Protein AF-A0A9W9DS06-F1 (afdb_monomer_lite)

Radius of gyration: 34.29 Å; chains: 1; bounding box: 92×105×78 Å

Secondary structure (DSSP, 8-state):
-----PPPP--BPPP-SS-HHHHHHHHHHHHHHHHHT-SSTTHHHHHHHHHHHTTSHHHHHHHHHHHHHHHHHHTTPBP-BSS----B--HHHHHHHTT---S-TTSTTS-HHHHHHHHHHHHHHHHHHSTT-SS---HHHHHHTT--PPPPTT--HHHHHHHHHHHHHHHHHHHHHHHHHHHHHHHHHHHHHHHHTTS--------------------

Sequence (219 aa):
MTESGGEWPFDCESPTSGDEDDLDARIVARIDPALQMHPIKGLWESISEVKARLPCVPAYIELYRILQAMFERYEGRRVPFKRNRNFRIQKSHILKALQLLDDDEHSDLSDPDKIYANCVETLRLISLYGPEGTRFQHAGVLEMMKDESLPEKYSKPQKRFLRFLREIDEKWQAEHVEQMELDEQTKLAEVEASLEVSSVDSTGSVVADRGNSVTLNSN

pLDDT: mean 79.19, std 17.01, range [33.69, 98.25]

Organism: NCBI:txid153920

Foldseek 3Di:
DDDDPPDDALPAADDPDDDPVVVLVVLLVQCLVVLVVPVPPCLLVVLVVLVVLPPAPLSLLSVLVSLVVCCVPAFQAFRSHDPDRPDGDHQVSVCVSSVQADPPPPDCRPDSVSSNVLSVLLVVLCCQANPPHPPYHDPVLPVSNPDSDDDDVPDRSSVVSSVVSVVVVVVVCVVVVVVVVVVVVVVVVVVVVVVVVPPPDDPDDDDDDDDDDDDDDDD

Structure (mmCIF, N/CA/C/O backbone):
data_AF-A0A9W9DS06-F1
#
_entry.id   AF-A0A9W9DS06-F1
#
loop_
_atom_site.group_PDB
_atom_site.id
_atom_site.type_symbol
_atom_site.label_atom_id
_atom_site.label_alt_id
_atom_site.label_comp_id
_atom_site.label_asym_id
_atom_site.label_entity_id
_atom_site.label_seq_id
_atom_site.pdbx_PDB_ins_code
_atom_site.Cartn_x
_atom_site.Cartn_y
_atom_site.Cartn_z
_atom_site.occupancy
_atom_site.B_iso_or_equiv
_atom_site.auth_seq_id
_atom_site.auth_comp_id
_atom_site.auth_asym_id
_atom_site.auth_atom_id
_atom_site.pdbx_PDB_model_num
ATOM 1 N N . MET A 1 1 ? -14.613 -18.625 -17.321 1.00 33.69 1 MET A N 1
ATOM 2 C CA . MET A 1 1 ? -14.013 -18.177 -18.595 1.00 33.69 1 MET A CA 1
ATOM 3 C C . MET A 1 1 ? -13.551 -16.745 -18.380 1.00 33.69 1 MET A C 1
ATOM 5 O O . MET A 1 1 ? -14.386 -15.860 -18.311 1.00 33.69 1 MET A O 1
ATOM 9 N N . THR A 1 2 ? -12.262 -16.544 -18.098 1.00 36.81 2 THR A N 1
ATOM 10 C CA . THR A 1 2 ? -11.667 -15.239 -17.756 1.00 36.81 2 THR A CA 1
ATOM 11 C C . THR A 1 2 ? -10.956 -14.684 -18.982 1.00 36.81 2 THR A C 1
ATOM 13 O O . THR A 1 2 ? -9.856 -15.126 -19.317 1.00 36.81 2 THR A O 1
ATOM 16 N N . GLU A 1 3 ? -11.610 -13.765 -19.682 1.00 40.69 3 GLU A N 1
ATOM 17 C CA . GLU A 1 3 ? -11.057 -13.118 -20.865 1.00 40.69 3 GLU A CA 1
ATOM 18 C C . GLU A 1 3 ? -9.932 -12.133 -20.511 1.00 40.69 3 GLU A C 1
ATOM 20 O O . GLU A 1 3 ? -10.065 -11.266 -19.648 1.00 40.69 3 GLU A O 1
ATOM 25 N N . SER A 1 4 ? -8.855 -12.220 -21.295 1.00 41.03 4 SER A N 1
ATOM 26 C CA . SER A 1 4 ? -7.961 -11.118 -21.681 1.00 41.03 4 SER A CA 1
ATOM 27 C C . SER A 1 4 ? -6.997 -10.538 -20.633 1.00 41.03 4 SER A C 1
ATOM 29 O O . SER A 1 4 ? -6.869 -9.330 -20.439 1.00 41.03 4 SER A O 1
ATOM 31 N N . GLY A 1 5 ? -6.162 -11.400 -20.053 1.00 42.66 5 GLY A N 1
ATOM 32 C CA . GLY A 1 5 ? -4.784 -10.995 -19.771 1.00 42.66 5 GLY A CA 1
ATOM 33 C C . GLY A 1 5 ? -4.005 -11.009 -21.084 1.00 42.66 5 GLY A C 1
ATOM 34 O O . GLY A 1 5 ? -3.553 -12.078 -21.474 1.00 42.66 5 GLY A O 1
ATOM 35 N N . GLY A 1 6 ? -3.911 -9.872 -21.783 1.00 47.53 6 GLY A N 1
ATOM 36 C CA . GLY A 1 6 ? -3.150 -9.774 -23.034 1.00 47.53 6 GLY A CA 1
ATOM 37 C C . GLY A 1 6 ? -1.769 -10.414 -22.882 1.00 47.53 6 GLY A C 1
ATOM 38 O O . GLY A 1 6 ? -1.039 -10.093 -21.941 1.00 47.53 6 GLY A O 1
ATOM 39 N N . GLU A 1 7 ? -1.447 -11.366 -23.758 1.00 56.00 7 GLU A N 1
ATOM 40 C CA . GLU A 1 7 ? -0.145 -12.025 -23.758 1.00 56.00 7 GLU A CA 1
ATOM 41 C C . GLU A 1 7 ? 0.937 -10.973 -24.002 1.00 56.00 7 GLU A C 1
ATOM 43 O O . GLU A 1 7 ? 0.918 -10.253 -25.001 1.00 56.00 7 GLU A O 1
ATOM 48 N N . TRP A 1 8 ? 1.873 -10.846 -23.063 1.00 63.81 8 TRP A N 1
ATOM 49 C CA . TRP A 1 8 ? 3.004 -9.951 -23.250 1.00 63.81 8 TRP A CA 1
ATOM 50 C C . TRP A 1 8 ? 3.952 -10.521 -24.302 1.00 63.81 8 TRP A C 1
ATOM 52 O O . TRP A 1 8 ? 4.407 -11.657 -24.146 1.00 63.81 8 TRP A O 1
ATOM 62 N N . PRO A 1 9 ? 4.316 -9.741 -25.332 1.00 60.94 9 PRO A N 1
ATOM 63 C CA . PRO A 1 9 ? 5.245 -10.211 -26.343 1.00 60.94 9 PRO A CA 1
ATOM 64 C C . PRO A 1 9 ? 6.631 -10.457 -25.725 1.00 60.94 9 PRO A C 1
ATOM 66 O O . PRO A 1 9 ? 7.206 -9.603 -25.036 1.00 60.94 9 PRO A O 1
ATOM 69 N N . PHE A 1 10 ? 7.170 -11.656 -25.947 1.00 62.12 10 PHE A N 1
ATOM 70 C CA . PHE A 1 10 ? 8.462 -12.110 -25.426 1.00 62.12 10 PHE A CA 1
ATOM 71 C C . PHE A 1 10 ? 9.607 -11.630 -26.326 1.00 62.12 10 PHE A C 1
ATOM 73 O O . PHE A 1 10 ? 10.329 -12.439 -26.901 1.00 62.12 10 PHE A O 1
ATOM 80 N N . ASP A 1 11 ? 9.778 -10.313 -26.454 1.00 65.31 11 ASP A N 1
ATOM 81 C CA . ASP A 1 11 ? 10.678 -9.742 -27.467 1.00 65.31 11 ASP A CA 1
ATOM 82 C C . ASP A 1 11 ? 12.053 -9.301 -26.933 1.00 65.31 11 ASP A C 1
ATOM 84 O O . ASP A 1 11 ? 12.957 -8.992 -27.713 1.00 65.31 11 ASP A O 1
ATOM 88 N N . CYS A 1 12 ? 12.261 -9.333 -25.614 1.00 64.75 12 CYS A N 1
ATOM 89 C CA . CYS A 1 12 ? 13.504 -8.890 -24.980 1.00 64.75 12 CYS A CA 1
ATOM 90 C C . CYS A 1 12 ? 14.514 -10.041 -24.832 1.00 64.75 12 CYS A C 1
ATOM 92 O O . CYS A 1 12 ? 14.149 -11.154 -24.435 1.00 64.75 12 CYS A O 1
ATOM 94 N N . GLU A 1 13 ? 15.785 -9.791 -25.157 1.00 68.94 13 GLU A N 1
ATOM 95 C CA . GLU A 1 13 ? 16.854 -10.768 -24.948 1.00 68.94 13 GLU A CA 1
ATOM 96 C C . GLU A 1 13 ? 17.010 -11.096 -23.463 1.00 68.94 13 GLU A C 1
ATOM 98 O O . GLU A 1 13 ? 16.922 -10.232 -22.593 1.00 68.94 13 GLU A O 1
ATOM 103 N N . SER A 1 14 ? 17.207 -12.377 -23.164 1.00 71.44 14 SER A N 1
ATOM 104 C CA . SER A 1 14 ? 17.390 -12.801 -21.782 1.00 71.44 14 SER A CA 1
ATOM 105 C C . SER A 1 14 ? 18.754 -12.368 -21.261 1.00 71.44 14 SER A C 1
ATOM 107 O O . SER A 1 14 ? 19.737 -12.545 -21.982 1.00 71.44 14 SER A O 1
ATOM 109 N N . PRO A 1 15 ? 18.834 -11.889 -20.010 1.00 70.75 15 PRO A N 1
ATOM 110 C CA . PRO A 1 15 ? 20.111 -11.654 -19.347 1.00 70.75 15 PRO A CA 1
ATOM 111 C C . PRO A 1 15 ? 20.941 -12.946 -19.353 1.00 70.75 15 PRO A C 1
ATOM 113 O O . PRO A 1 15 ? 20.418 -14.011 -19.011 1.00 70.75 15 PRO A O 1
ATOM 116 N N . THR A 1 16 ? 22.198 -12.873 -19.802 1.00 61.31 16 THR A N 1
ATOM 117 C CA . THR A 1 16 ? 23.043 -14.059 -20.026 1.00 61.31 16 THR A CA 1
ATOM 118 C C . THR A 1 16 ? 23.931 -14.462 -18.850 1.00 61.31 16 THR A C 1
ATOM 120 O O . THR A 1 16 ? 24.250 -15.641 -18.801 1.00 61.31 16 THR A O 1
ATOM 123 N N . SER A 1 17 ? 24.276 -13.573 -17.906 1.00 58.41 17 SER A N 1
ATOM 124 C CA . SER A 1 17 ? 24.857 -13.879 -16.571 1.00 58.41 17 SER A CA 1
ATOM 125 C C . SER A 1 17 ? 25.567 -12.653 -15.983 1.00 58.41 17 SER A C 1
ATOM 127 O O . SER A 1 17 ? 26.164 -11.904 -16.755 1.00 58.41 17 SER A O 1
ATOM 129 N N . GLY A 1 18 ? 25.624 -12.551 -14.650 1.00 54.53 18 GLY A N 1
ATOM 130 C CA . GLY A 1 18 ? 26.639 -11.777 -13.927 1.00 54.53 18 GLY A CA 1
ATOM 131 C C . GLY A 1 18 ? 26.131 -11.162 -12.631 1.00 54.53 18 GLY A C 1
ATOM 132 O O . GLY A 1 18 ? 26.275 -11.760 -11.570 1.00 54.53 18 GLY A O 1
ATOM 133 N N . ASP A 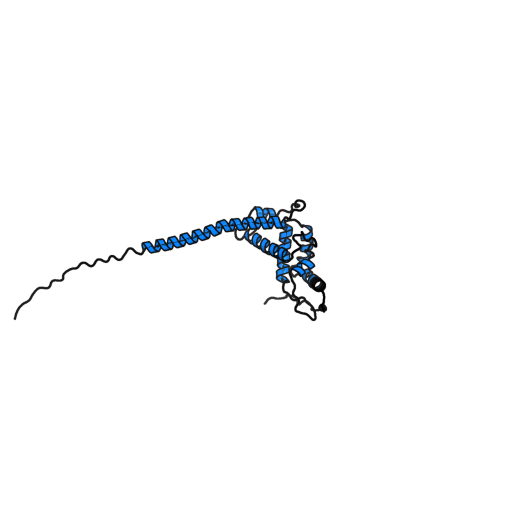1 19 ? 25.512 -9.993 -12.752 1.00 62.16 19 ASP A N 1
ATOM 134 C CA . ASP A 1 19 ? 25.215 -9.122 -11.620 1.00 62.16 19 ASP A CA 1
ATOM 135 C C . ASP A 1 19 ? 23.707 -9.088 -11.336 1.00 62.16 19 ASP A C 1
ATOM 137 O O . ASP A 1 19 ? 22.896 -8.829 -12.230 1.00 62.16 19 ASP A O 1
ATOM 141 N N . GLU A 1 20 ? 23.322 -9.371 -10.088 1.00 62.78 20 GLU A N 1
ATOM 142 C CA . GLU A 1 20 ? 21.920 -9.337 -9.640 1.00 62.78 20 GLU A CA 1
ATOM 143 C C . GLU A 1 20 ? 21.297 -7.944 -9.834 1.00 62.78 20 GLU A C 1
ATOM 145 O O . GLU A 1 20 ? 20.148 -7.839 -10.261 1.00 62.78 20 GLU A O 1
ATOM 150 N N . ASP A 1 21 ? 22.080 -6.877 -9.655 1.00 66.88 21 ASP A N 1
ATOM 151 C CA . ASP A 1 21 ? 21.626 -5.500 -9.877 1.00 66.88 21 ASP A CA 1
ATOM 152 C C . ASP A 1 21 ? 21.313 -5.201 -11.358 1.00 66.88 21 ASP A C 1
ATOM 154 O O . ASP A 1 21 ? 20.329 -4.519 -11.664 1.00 66.88 21 ASP A O 1
ATOM 158 N N . ASP A 1 22 ? 22.090 -5.754 -12.302 1.00 81.81 22 ASP A N 1
ATOM 159 C CA . ASP A 1 22 ? 21.810 -5.644 -13.748 1.00 81.81 22 ASP A CA 1
ATOM 160 C C . ASP A 1 22 ? 20.546 -6.436 -14.121 1.00 81.81 22 ASP A C 1
ATOM 162 O O . ASP A 1 22 ? 19.752 -6.016 -14.967 1.00 81.81 22 ASP A O 1
ATOM 166 N N . LEU A 1 23 ? 20.305 -7.570 -13.456 1.00 84.81 23 LEU A N 1
ATOM 167 C CA . LEU A 1 23 ? 19.082 -8.345 -13.643 1.00 84.81 23 LEU A CA 1
ATOM 168 C C . LEU A 1 23 ? 17.846 -7.572 -13.163 1.00 84.81 23 LEU A C 1
ATOM 170 O O . LEU A 1 23 ? 16.879 -7.454 -13.922 1.00 84.81 23 LEU A O 1
ATOM 174 N N . ASP A 1 24 ? 17.880 -7.027 -11.950 1.00 86.75 24 ASP A N 1
ATOM 175 C CA . ASP A 1 24 ? 16.786 -6.244 -11.373 1.00 86.75 24 ASP A CA 1
ATOM 176 C C . ASP A 1 24 ? 16.438 -5.037 -12.249 1.00 86.75 24 ASP A C 1
ATOM 178 O O . ASP A 1 24 ? 15.269 -4.825 -12.583 1.00 86.75 24 ASP A O 1
ATOM 182 N N . ALA A 1 25 ? 17.448 -4.281 -12.690 1.00 87.62 25 ALA A N 1
ATOM 183 C CA . ALA A 1 25 ? 17.261 -3.132 -13.572 1.00 87.62 25 ALA A CA 1
ATOM 184 C C . ALA A 1 25 ? 16.600 -3.530 -14.903 1.00 87.62 25 ALA A C 1
ATOM 186 O O . ALA A 1 25 ? 15.678 -2.858 -15.377 1.00 87.62 25 ALA A O 1
ATOM 187 N N . ARG A 1 26 ? 17.006 -4.663 -15.492 1.00 87.50 26 ARG A N 1
ATOM 188 C CA . ARG A 1 26 ? 16.393 -5.190 -16.723 1.00 87.50 26 ARG A CA 1
ATOM 189 C C . ARG A 1 26 ? 14.961 -5.659 -16.511 1.00 87.50 26 ARG A C 1
ATOM 191 O O . ARG A 1 26 ? 14.129 -5.470 -17.400 1.00 87.50 26 ARG A O 1
ATOM 198 N N . ILE A 1 27 ? 14.653 -6.273 -15.366 1.00 89.69 27 ILE A N 1
ATOM 199 C CA . ILE A 1 27 ? 13.279 -6.660 -15.033 1.00 89.69 27 ILE A CA 1
ATOM 200 C C . ILE A 1 27 ? 12.415 -5.405 -14.893 1.00 89.69 27 ILE A C 1
ATOM 202 O O . ILE A 1 27 ? 11.366 -5.337 -15.531 1.00 89.69 27 ILE A O 1
ATOM 206 N N . VAL A 1 28 ? 12.876 -4.405 -14.137 1.00 90.94 28 VAL A N 1
ATOM 207 C CA . VAL A 1 28 ? 12.201 -3.110 -13.945 1.00 90.94 28 VAL A CA 1
ATOM 208 C C . VAL A 1 28 ? 11.908 -2.435 -15.285 1.00 90.94 28 VAL A C 1
ATOM 210 O O . VAL A 1 28 ? 10.748 -2.162 -15.594 1.00 90.94 28 VAL A O 1
ATOM 213 N N . ALA A 1 29 ? 12.929 -2.264 -16.129 1.00 88.38 29 ALA A N 1
ATOM 214 C CA . ALA A 1 29 ? 12.780 -1.666 -17.455 1.00 88.38 29 ALA A CA 1
ATOM 215 C C . ALA A 1 29 ? 11.789 -2.440 -18.338 1.00 88.38 29 ALA A C 1
ATOM 217 O O . ALA A 1 29 ? 11.089 -1.860 -19.169 1.00 88.38 29 ALA A O 1
ATOM 218 N N . ARG A 1 30 ? 11.703 -3.766 -18.166 1.00 87.12 30 ARG A N 1
ATOM 219 C CA . ARG A 1 30 ? 10.795 -4.596 -18.957 1.00 87.12 30 ARG A CA 1
ATOM 220 C C . ARG A 1 30 ? 9.346 -4.508 -18.492 1.00 87.12 30 ARG A C 1
ATOM 222 O O . ARG A 1 30 ? 8.458 -4.605 -19.347 1.00 87.12 30 ARG A O 1
ATOM 229 N N . ILE A 1 31 ? 9.105 -4.394 -17.186 1.00 88.88 31 ILE A N 1
ATOM 230 C CA . ILE A 1 31 ? 7.750 -4.344 -16.623 1.00 88.88 31 ILE A CA 1
ATOM 231 C C . ILE A 1 31 ? 7.150 -2.938 -16.658 1.00 88.88 31 ILE A C 1
ATOM 233 O O . ILE A 1 31 ? 5.931 -2.836 -16.685 1.00 88.88 31 ILE A O 1
ATOM 237 N N . ASP A 1 32 ? 7.960 -1.880 -16.715 1.00 87.88 32 ASP A N 1
ATOM 238 C CA . ASP A 1 32 ? 7.495 -0.485 -16.698 1.00 87.88 32 ASP A CA 1
ATOM 239 C C . ASP A 1 32 ? 6.411 -0.166 -17.759 1.00 87.88 32 ASP A C 1
ATOM 241 O O . ASP A 1 32 ? 5.308 0.226 -17.365 1.00 87.88 32 ASP A O 1
ATOM 245 N N . PRO A 1 33 ? 6.582 -0.477 -19.065 1.00 86.19 33 PRO A N 1
ATOM 246 C CA . PRO A 1 33 ? 5.516 -0.266 -20.058 1.00 86.19 33 PRO A CA 1
ATOM 247 C C . PRO A 1 33 ? 4.238 -1.050 -19.742 1.00 86.19 33 PRO A C 1
ATOM 249 O O . PRO A 1 33 ? 3.123 -0.684 -20.103 1.00 86.19 33 PRO A O 1
ATOM 252 N N . ALA A 1 34 ? 4.407 -2.185 -19.078 1.00 84.12 34 ALA A N 1
ATOM 253 C CA . ALA A 1 34 ? 3.336 -3.076 -18.698 1.00 84.12 34 ALA A CA 1
ATOM 254 C C . ALA A 1 34 ? 2.538 -2.535 -17.501 1.00 84.12 34 ALA A C 1
ATOM 256 O O . ALA A 1 34 ? 1.314 -2.671 -17.471 1.00 84.12 34 ALA A O 1
ATOM 257 N N . LEU A 1 35 ? 3.214 -1.889 -16.549 1.00 85.38 35 LEU A N 1
ATOM 258 C CA . LEU A 1 35 ? 2.574 -1.148 -15.467 1.00 85.38 35 LEU A CA 1
ATOM 259 C C . LEU A 1 35 ? 1.825 0.081 -16.008 1.00 85.38 35 LEU A C 1
ATOM 261 O O . LEU A 1 35 ? 0.703 0.331 -15.575 1.00 85.38 35 LEU A O 1
ATOM 265 N N . GLN A 1 36 ? 2.390 0.781 -16.997 1.00 83.69 36 GLN A N 1
ATOM 266 C CA . GLN A 1 36 ? 1.747 1.919 -17.673 1.00 83.69 36 GLN A CA 1
ATOM 267 C C . GLN A 1 36 ? 0.450 1.529 -18.392 1.00 83.69 36 GLN A C 1
ATOM 269 O O . GLN A 1 36 ? -0.533 2.261 -18.357 1.00 83.69 36 GLN A O 1
ATOM 274 N N . MET A 1 37 ? 0.410 0.342 -19.001 1.00 81.50 37 MET A N 1
ATOM 275 C CA . MET A 1 37 ? -0.774 -0.194 -19.685 1.00 81.50 37 MET A CA 1
ATOM 276 C C . MET A 1 37 ? -1.714 -0.984 -18.755 1.00 81.50 37 MET A C 1
ATOM 278 O O . MET A 1 37 ? -2.404 -1.906 -19.204 1.00 81.50 37 MET A O 1
ATOM 282 N N . HIS A 1 38 ? -1.732 -0.690 -17.451 1.00 79.94 38 HIS A N 1
ATOM 283 C CA . HIS A 1 38 ? -2.624 -1.379 -16.519 1.00 79.94 38 HIS A CA 1
ATOM 284 C C . HIS A 1 38 ? -4.095 -1.273 -16.986 1.00 79.94 38 HIS A C 1
ATOM 286 O O . HIS A 1 38 ? -4.532 -0.201 -17.400 1.00 79.94 38 HIS A O 1
ATOM 292 N N . PRO A 1 39 ? -4.901 -2.355 -16.921 1.00 80.12 39 PRO A N 1
ATOM 293 C CA . PRO A 1 39 ? -6.273 -2.344 -17.448 1.00 80.12 39 PRO A CA 1
ATOM 294 C C . PRO A 1 39 ? -7.212 -1.384 -16.711 1.00 80.12 39 PRO A C 1
ATOM 296 O O . PRO A 1 39 ? -8.237 -0.983 -17.257 1.00 80.12 39 PRO A O 1
ATOM 299 N N . ILE A 1 40 ? -6.887 -1.030 -15.465 1.00 80.56 40 ILE A N 1
ATOM 300 C CA . ILE A 1 40 ? -7.592 0.035 -14.751 1.00 80.56 40 ILE A CA 1
ATOM 301 C C . ILE A 1 40 ? -7.111 1.361 -15.340 1.00 80.56 40 ILE A C 1
ATOM 303 O O . ILE A 1 40 ? -6.003 1.810 -15.051 1.00 80.56 40 ILE A O 1
ATOM 307 N N . LYS A 1 41 ? -7.952 1.954 -16.190 1.00 76.25 41 LYS A N 1
ATOM 308 C CA . LYS A 1 41 ? -7.700 3.239 -16.847 1.00 76.25 41 LYS A CA 1
ATOM 309 C C . LYS A 1 41 ? -7.374 4.317 -15.811 1.00 76.25 41 LYS A C 1
ATOM 311 O O . LYS A 1 41 ? -8.125 4.475 -14.853 1.00 76.25 41 LYS A O 1
ATOM 316 N N . GLY A 1 42 ? -6.300 5.073 -16.032 1.00 74.69 42 GLY A N 1
ATOM 317 C CA . GLY A 1 42 ? -5.894 6.160 -15.138 1.00 74.69 42 GLY A CA 1
ATOM 318 C C . GLY A 1 42 ? -5.093 5.707 -13.915 1.00 74.69 42 GLY A C 1
ATOM 319 O O . GLY A 1 42 ? -4.626 6.557 -13.164 1.00 74.69 42 GLY A O 1
ATOM 320 N N . LEU A 1 43 ? -4.932 4.395 -13.677 1.00 81.56 43 LEU A N 1
ATOM 321 C CA . LEU A 1 43 ? -4.238 3.907 -12.482 1.00 81.56 43 LEU A CA 1
ATOM 322 C C . LEU A 1 43 ? -2.766 4.325 -12.482 1.00 81.56 43 LEU A C 1
ATOM 324 O O . LEU A 1 43 ? -2.250 4.720 -11.444 1.00 81.56 43 LEU A O 1
ATOM 328 N N . TRP A 1 44 ? -2.093 4.264 -13.631 1.00 78.31 44 TRP A N 1
ATOM 329 C CA . TRP A 1 44 ? -0.700 4.691 -13.728 1.00 78.31 44 TRP A CA 1
ATOM 330 C C . TRP A 1 44 ? -0.560 6.204 -13.532 1.00 78.31 44 TRP A C 1
ATOM 332 O O . TRP A 1 44 ? 0.254 6.655 -12.731 1.00 78.31 44 TRP A O 1
ATOM 342 N N . GLU A 1 45 ? -1.395 6.986 -14.211 1.00 81.69 45 GLU A N 1
ATOM 343 C CA . GLU A 1 45 ? -1.408 8.446 -14.132 1.00 81.69 45 GLU A CA 1
ATOM 344 C C . GLU A 1 45 ? -1.704 8.932 -12.705 1.00 81.69 45 GLU A C 1
ATOM 346 O O . GLU A 1 45 ? -1.062 9.866 -12.219 1.00 81.69 45 GLU A O 1
ATOM 351 N N . SER A 1 46 ? -2.586 8.223 -11.991 1.00 83.94 46 SER A N 1
ATOM 352 C CA . SER A 1 46 ? -2.912 8.522 -10.596 1.00 83.94 46 SER A CA 1
ATOM 353 C C . SER A 1 46 ? -1.710 8.393 -9.659 1.00 83.94 46 SER A C 1
ATOM 355 O O . SER A 1 46 ? -1.663 9.074 -8.643 1.00 83.94 46 SER A O 1
ATOM 357 N N . ILE A 1 47 ? -0.685 7.598 -9.992 1.00 86.38 47 ILE A N 1
ATOM 358 C CA . ILE A 1 47 ? 0.503 7.458 -9.135 1.00 86.38 47 ILE A CA 1
ATOM 359 C C . ILE A 1 47 ? 1.272 8.774 -9.068 1.00 86.38 47 ILE A C 1
ATOM 361 O O . ILE A 1 47 ? 1.695 9.179 -7.986 1.00 86.38 47 ILE A O 1
ATOM 365 N N . SER A 1 48 ? 1.444 9.465 -10.197 1.00 85.56 48 SER A N 1
ATOM 366 C CA . SER A 1 48 ? 2.115 10.768 -10.223 1.00 85.56 48 SER A CA 1
ATOM 367 C C . SER A 1 48 ? 1.333 11.816 -9.431 1.00 85.56 48 SER A C 1
ATOM 369 O O . SER A 1 48 ? 1.929 12.569 -8.660 1.00 85.56 48 SER A O 1
ATOM 371 N N . GLU A 1 49 ? 0.007 11.824 -9.568 1.00 88.56 49 GLU A N 1
ATOM 372 C CA . GLU A 1 49 ? -0.881 12.722 -8.823 1.00 88.56 49 GLU A CA 1
ATOM 373 C C . GLU A 1 49 ? -0.836 12.434 -7.317 1.00 88.56 49 GLU A C 1
ATOM 375 O O . GLU A 1 49 ? -0.640 13.340 -6.510 1.00 88.56 49 GLU A O 1
ATOM 380 N N . VAL A 1 50 ? -0.920 11.162 -6.926 1.00 89.44 50 VAL A N 1
ATOM 381 C CA . VAL A 1 50 ? -0.841 10.716 -5.531 1.00 89.44 50 VAL A CA 1
ATOM 382 C C . VAL A 1 50 ? 0.508 11.061 -4.912 1.00 89.44 50 VAL A C 1
ATOM 384 O O . VAL A 1 50 ? 0.545 11.595 -3.803 1.00 89.44 50 VAL A O 1
ATOM 387 N N . LYS A 1 51 ? 1.617 10.822 -5.627 1.00 87.38 51 LYS A N 1
ATOM 388 C CA . LYS A 1 51 ? 2.969 11.168 -5.161 1.00 87.38 51 LYS A CA 1
ATOM 389 C C . LYS A 1 51 ? 3.103 12.662 -4.872 1.00 87.38 51 LYS A C 1
ATOM 391 O O . LYS A 1 51 ? 3.734 13.019 -3.884 1.00 87.38 51 LYS A O 1
ATOM 396 N N . ALA A 1 52 ? 2.475 13.524 -5.672 1.00 87.00 52 ALA A N 1
ATOM 397 C CA . ALA A 1 52 ? 2.493 14.971 -5.452 1.00 87.00 52 ALA A CA 1
ATOM 398 C C . ALA A 1 52 ? 1.737 15.413 -4.183 1.00 87.00 52 ALA A C 1
ATOM 400 O O . ALA A 1 52 ? 2.005 16.493 -3.661 1.00 87.00 52 ALA A O 1
ATOM 401 N N . ARG A 1 53 ? 0.813 14.587 -3.672 1.00 88.44 53 ARG A N 1
ATOM 402 C CA . ARG A 1 53 ? 0.066 14.845 -2.428 1.00 88.44 53 ARG A CA 1
ATOM 403 C C . ARG A 1 53 ? 0.727 14.244 -1.187 1.00 88.44 53 ARG A C 1
ATOM 405 O O . ARG A 1 53 ? 0.262 14.472 -0.071 1.00 88.44 53 ARG A O 1
ATOM 412 N N . LEU A 1 54 ? 1.793 13.458 -1.346 1.00 87.75 54 LEU A N 1
ATOM 413 C CA . LEU A 1 54 ? 2.541 12.965 -0.197 1.00 87.75 54 LEU A CA 1
ATOM 414 C C . LEU A 1 54 ? 3.225 14.144 0.527 1.00 87.75 54 LEU A C 1
ATOM 416 O O . LEU A 1 54 ? 3.717 15.061 -0.128 1.00 87.75 54 LEU A O 1
ATOM 420 N N . PRO A 1 55 ? 3.273 14.133 1.872 1.00 87.94 55 PRO A N 1
ATOM 421 C CA . PRO A 1 55 ? 2.976 13.004 2.745 1.00 87.94 55 PRO A CA 1
ATOM 422 C C . PRO A 1 55 ? 1.651 13.188 3.513 1.00 87.94 55 PRO A C 1
ATOM 424 O O . PRO A 1 55 ? 1.692 13.336 4.720 1.00 87.94 55 PRO A O 1
ATOM 427 N N . CYS A 1 56 ? 0.463 13.170 2.897 1.00 90.06 56 CYS A N 1
ATOM 428 C CA . CYS A 1 56 ? -0.807 13.156 3.655 1.00 90.06 56 CYS A CA 1
ATOM 429 C C . CYS A 1 56 ? -1.425 11.746 3.762 1.00 90.06 56 CYS A C 1
ATOM 431 O O . CYS A 1 56 ? -1.196 10.882 2.912 1.00 90.06 56 CYS A O 1
ATOM 433 N N . VAL A 1 57 ? -2.214 11.493 4.816 1.00 92.94 57 VAL A N 1
ATOM 434 C CA . VAL A 1 57 ? -2.866 10.184 5.045 1.00 92.94 57 VAL A CA 1
ATOM 435 C C . VAL A 1 57 ? -3.760 9.763 3.868 1.00 92.94 57 VAL A C 1
ATOM 437 O O . VAL A 1 57 ? -3.603 8.628 3.410 1.00 92.94 57 VAL A O 1
ATOM 440 N N . PRO A 1 58 ? -4.636 10.630 3.317 1.00 93.69 58 PRO A N 1
ATOM 441 C CA . PRO A 1 58 ? -5.477 10.263 2.178 1.00 93.69 58 PRO A CA 1
ATOM 442 C C . PRO A 1 58 ? -4.661 9.797 0.964 1.00 93.69 58 PRO A C 1
ATOM 444 O O . PRO A 1 58 ? -5.018 8.804 0.329 1.00 93.69 58 PRO A O 1
ATOM 447 N N . ALA A 1 59 ? -3.533 10.458 0.680 1.00 91.88 59 ALA A N 1
ATOM 448 C CA . ALA A 1 59 ? -2.645 10.086 -0.419 1.00 91.88 59 ALA A CA 1
ATOM 449 C C . ALA A 1 59 ? -1.973 8.725 -0.188 1.00 91.88 59 ALA A C 1
ATOM 451 O O . ALA A 1 59 ? -1.915 7.913 -1.106 1.00 91.88 59 ALA A O 1
ATOM 452 N N . TYR A 1 60 ? -1.528 8.421 1.035 1.00 92.06 60 TYR A N 1
ATOM 453 C CA . TYR A 1 60 ? -0.981 7.094 1.347 1.00 92.06 60 TYR A CA 1
ATOM 454 C C . TYR A 1 60 ? -2.012 5.973 1.186 1.00 92.06 60 TYR A C 1
ATOM 456 O O . TYR A 1 60 ? -1.669 4.894 0.711 1.00 92.06 60 TYR A O 1
ATOM 464 N N . ILE A 1 61 ? -3.273 6.212 1.547 1.00 94.19 61 ILE A N 1
ATOM 465 C CA . ILE A 1 61 ? -4.342 5.217 1.381 1.00 94.19 61 ILE A CA 1
ATOM 466 C C . ILE A 1 61 ? -4.597 4.946 -0.101 1.00 94.19 61 ILE A C 1
ATOM 468 O O . ILE A 1 61 ? -4.737 3.792 -0.508 1.00 94.19 61 ILE A O 1
ATOM 472 N N . GLU A 1 62 ? -4.649 6.000 -0.912 1.00 93.38 62 GLU A N 1
ATOM 473 C CA . GLU A 1 62 ? -4.796 5.882 -2.359 1.00 93.38 62 GLU A CA 1
ATOM 474 C C . GLU A 1 62 ? -3.606 5.141 -2.980 1.00 93.38 62 GLU A C 1
ATOM 476 O O . GLU A 1 62 ? -3.803 4.174 -3.718 1.00 93.38 62 GLU A O 1
ATOM 481 N N . LEU A 1 63 ? -2.381 5.499 -2.578 1.00 92.31 63 LEU A N 1
ATOM 482 C CA . LEU A 1 63 ? -1.162 4.804 -2.981 1.00 92.31 63 LEU A CA 1
ATOM 483 C C . LEU A 1 63 ? -1.226 3.314 -2.637 1.00 92.31 63 LEU A C 1
ATOM 485 O O . LEU A 1 63 ? -0.929 2.478 -3.484 1.00 92.31 63 LEU A O 1
ATOM 489 N N . TYR A 1 64 ? -1.633 2.963 -1.417 1.00 94.50 64 TYR A N 1
ATOM 490 C CA . TYR A 1 64 ? -1.745 1.571 -0.987 1.00 94.50 64 TYR A CA 1
ATOM 491 C C . TYR A 1 64 ? -2.774 0.791 -1.806 1.00 94.50 64 TYR A C 1
ATOM 493 O O . TYR A 1 64 ? -2.493 -0.339 -2.199 1.00 94.50 64 TYR A O 1
ATOM 501 N N . ARG A 1 65 ? -3.922 1.385 -2.151 1.00 93.56 65 ARG A N 1
ATOM 502 C CA . ARG A 1 65 ? -4.904 0.737 -3.041 1.00 93.56 65 ARG A CA 1
ATOM 503 C C . ARG A 1 65 ? -4.323 0.465 -4.426 1.00 93.56 65 ARG A C 1
ATOM 505 O O . ARG A 1 65 ? -4.513 -0.625 -4.964 1.00 93.56 65 ARG A O 1
ATOM 512 N N . ILE A 1 66 ? -3.591 1.431 -4.984 1.00 92.25 66 ILE A N 1
ATOM 513 C CA . ILE A 1 66 ? -2.909 1.267 -6.272 1.00 92.25 66 ILE A CA 1
ATOM 514 C C . ILE A 1 66 ? -1.862 0.153 -6.178 1.00 92.25 66 ILE A C 1
ATOM 516 O O . ILE A 1 66 ? -1.839 -0.750 -7.013 1.00 92.25 66 ILE A O 1
ATOM 520 N N . LEU A 1 67 ? -1.027 0.181 -5.137 1.00 92.81 67 LEU A N 1
ATOM 521 C CA . LEU A 1 67 ? 0.008 -0.820 -4.903 1.00 92.81 67 LEU A CA 1
ATOM 522 C C . LEU A 1 67 ? -0.573 -2.222 -4.746 1.00 92.81 67 LEU A C 1
ATOM 524 O O . LEU A 1 67 ? -0.072 -3.143 -5.383 1.00 92.81 67 LEU A O 1
ATOM 528 N N . GLN A 1 68 ? -1.642 -2.389 -3.965 1.00 92.81 68 GLN A N 1
ATOM 529 C CA . GLN A 1 68 ? -2.312 -3.677 -3.812 1.00 92.81 68 GLN A CA 1
ATOM 530 C C . GLN A 1 68 ? -2.769 -4.228 -5.171 1.00 92.81 68 GLN A C 1
ATOM 532 O O . GLN A 1 68 ? -2.448 -5.370 -5.496 1.00 92.81 68 GLN A O 1
ATOM 537 N N . ALA A 1 69 ? -3.423 -3.406 -6.000 1.00 91.88 69 ALA A N 1
ATOM 538 C CA . ALA A 1 69 ? -3.859 -3.818 -7.335 1.00 91.88 69 ALA A CA 1
ATOM 539 C C . ALA A 1 69 ? -2.678 -4.213 -8.245 1.00 91.88 69 ALA A C 1
ATOM 541 O O . ALA A 1 69 ? -2.754 -5.201 -8.980 1.00 91.88 69 ALA A O 1
ATOM 542 N N . MET A 1 70 ? -1.565 -3.475 -8.176 1.00 91.44 70 MET A N 1
ATOM 543 C CA . MET A 1 70 ? -0.350 -3.789 -8.934 1.00 91.44 70 MET A CA 1
ATOM 544 C C . MET A 1 70 ? 0.304 -5.091 -8.454 1.00 91.44 70 MET A C 1
ATOM 546 O O . MET A 1 70 ? 0.697 -5.913 -9.285 1.00 91.44 70 MET A O 1
ATOM 550 N N . PHE A 1 71 ? 0.403 -5.308 -7.140 1.00 93.06 71 PHE A N 1
ATOM 551 C CA . PHE A 1 71 ? 0.965 -6.530 -6.563 1.00 93.06 71 PHE A CA 1
ATOM 552 C C . PHE A 1 71 ? 0.125 -7.752 -6.929 1.00 93.06 71 PHE A C 1
ATOM 554 O O . PHE A 1 71 ? 0.653 -8.689 -7.520 1.00 93.06 71 PHE A O 1
ATOM 561 N N . GLU A 1 72 ? -1.187 -7.707 -6.693 1.00 92.00 72 GLU A N 1
ATOM 562 C CA . GLU A 1 72 ? -2.111 -8.795 -7.036 1.00 92.00 72 GLU A CA 1
ATOM 563 C C . GLU A 1 72 ? -2.063 -9.144 -8.525 1.00 92.00 72 GLU A C 1
ATOM 565 O O . GLU A 1 72 ? -2.171 -10.311 -8.914 1.00 92.00 72 GLU A O 1
ATOM 570 N N . ARG A 1 73 ? -1.879 -8.135 -9.386 1.00 90.25 73 ARG A N 1
ATOM 571 C CA . ARG A 1 73 ? -1.795 -8.374 -10.819 1.00 90.25 73 ARG A CA 1
ATOM 572 C C . ARG A 1 73 ? -0.447 -8.934 -11.229 1.00 90.25 73 ARG A C 1
ATOM 574 O O . ARG A 1 73 ? -0.448 -9.870 -12.022 1.00 90.25 73 ARG A O 1
ATOM 581 N N . TYR A 1 74 ? 0.671 -8.361 -10.798 1.00 91.25 74 TYR A N 1
ATOM 582 C CA . TYR A 1 74 ? 1.971 -8.605 -11.428 1.00 91.25 74 TYR A CA 1
ATOM 583 C C . TYR A 1 74 ? 2.920 -9.482 -10.625 1.00 91.25 74 TYR A C 1
ATOM 585 O O . TYR A 1 74 ? 3.749 -10.156 -11.239 1.00 91.25 74 TYR A O 1
ATOM 593 N N . GLU A 1 75 ? 2.810 -9.512 -9.299 1.00 92.81 75 GLU A N 1
ATOM 594 C CA . GLU A 1 75 ? 3.691 -10.318 -8.461 1.00 92.81 75 GLU A CA 1
ATOM 595 C C . GLU A 1 75 ? 3.623 -11.802 -8.859 1.00 92.81 75 GLU A C 1
ATOM 597 O O . GLU A 1 75 ? 2.568 -12.351 -9.180 1.00 92.81 75 GLU A O 1
ATOM 602 N N . GLY A 1 76 ? 4.782 -12.461 -8.926 1.00 91.62 76 GLY A N 1
ATOM 603 C CA . GLY A 1 76 ? 4.881 -13.874 -9.285 1.00 91.62 76 GLY A CA 1
ATOM 604 C C . GLY A 1 76 ? 4.611 -14.179 -10.764 1.00 91.62 76 GLY A C 1
ATOM 605 O O . GLY A 1 76 ? 4.778 -15.329 -11.196 1.00 91.62 76 GLY A O 1
ATOM 606 N N . ARG A 1 77 ? 4.254 -13.190 -11.596 1.00 90.69 77 ARG A N 1
ATOM 607 C CA . ARG A 1 77 ? 4.188 -13.393 -13.050 1.00 90.69 77 ARG A CA 1
ATOM 608 C C . ARG A 1 77 ? 5.578 -13.577 -13.638 1.00 90.69 77 ARG A C 1
ATOM 610 O O . ARG A 1 77 ? 6.585 -13.141 -13.085 1.00 90.69 77 ARG A O 1
ATOM 617 N N . ARG A 1 78 ? 5.631 -14.264 -14.778 1.00 88.88 78 ARG A N 1
ATOM 618 C CA . ARG A 1 78 ? 6.874 -14.444 -15.530 1.00 88.88 78 ARG A CA 1
ATOM 619 C C . ARG A 1 78 ? 7.252 -13.143 -16.216 1.00 88.88 78 ARG A C 1
ATOM 621 O O . ARG A 1 78 ? 6.407 -12.518 -16.855 1.00 88.88 78 ARG A O 1
ATOM 628 N N . VAL A 1 79 ? 8.527 -12.787 -16.127 1.00 85.81 79 VAL A N 1
ATOM 629 C CA . VAL A 1 79 ? 9.071 -11.667 -16.896 1.00 85.81 79 VAL A CA 1
ATOM 630 C C . VAL A 1 79 ? 9.180 -12.098 -18.367 1.00 85.81 79 VAL A C 1
ATOM 632 O O . VAL A 1 79 ? 9.664 -13.202 -18.638 1.00 85.81 79 VAL A O 1
ATOM 635 N N . PRO A 1 80 ? 8.719 -11.282 -19.332 1.00 78.94 80 PRO A N 1
ATOM 636 C CA . PRO A 1 80 ? 8.666 -11.666 -20.742 1.00 78.94 80 PRO A CA 1
ATOM 637 C C . PRO A 1 80 ? 10.036 -11.560 -21.438 1.00 78.94 80 PRO A C 1
ATOM 639 O O . PRO A 1 80 ? 10.251 -10.723 -22.319 1.00 78.94 80 PRO A O 1
ATOM 642 N N . PHE A 1 81 ? 10.967 -12.431 -21.047 1.00 82.75 81 PHE A N 1
ATOM 643 C CA . PHE A 1 81 ? 12.261 -12.619 -21.706 1.00 82.75 81 PHE A CA 1
ATOM 644 C C . PHE A 1 81 ? 12.233 -13.798 -22.698 1.00 82.75 81 PHE A C 1
ATOM 646 O O . PHE A 1 81 ? 11.591 -14.820 -22.451 1.00 82.75 81 PHE A O 1
ATOM 653 N N . LYS A 1 82 ? 12.981 -13.687 -23.806 1.00 75.31 82 LYS A N 1
ATOM 654 C CA . LYS A 1 82 ? 13.003 -14.656 -24.923 1.00 75.31 82 LYS A CA 1
ATOM 655 C C . LYS A 1 82 ? 13.431 -16.079 -24.541 1.00 75.31 82 LYS A C 1
ATOM 657 O O . LYS A 1 82 ? 12.780 -17.046 -24.929 1.00 75.31 82 LYS A O 1
ATOM 662 N N . ARG A 1 83 ? 14.559 -16.221 -23.840 1.00 73.12 83 ARG A N 1
ATOM 663 C CA . ARG A 1 83 ? 15.255 -17.502 -23.600 1.00 73.12 83 ARG A CA 1
ATOM 664 C C . ARG A 1 83 ? 15.069 -18.042 -22.181 1.00 73.12 83 ARG A C 1
ATOM 666 O O . ARG A 1 83 ? 14.962 -19.250 -22.008 1.00 73.12 83 ARG A O 1
ATOM 673 N N . ASN A 1 84 ? 15.010 -17.174 -21.173 1.00 73.06 84 ASN A N 1
ATOM 674 C CA . ASN A 1 84 ? 14.907 -17.555 -19.768 1.00 73.06 84 ASN A CA 1
ATOM 675 C C . ASN A 1 84 ? 13.542 -17.165 -19.187 1.00 73.06 84 ASN A C 1
ATOM 677 O O . ASN A 1 84 ? 13.245 -15.989 -18.993 1.00 73.06 84 ASN A O 1
ATOM 681 N N . ARG A 1 85 ? 12.721 -18.178 -18.898 1.00 71.44 85 ARG A N 1
ATOM 682 C CA . ARG A 1 85 ? 11.348 -18.032 -18.385 1.00 71.44 85 ARG A CA 1
ATOM 683 C C . ARG A 1 85 ? 11.243 -18.217 -16.867 1.00 71.44 85 ARG A C 1
ATOM 685 O O . ARG A 1 85 ? 10.129 -18.288 -16.345 1.00 71.44 85 ARG A O 1
ATOM 692 N N . ASN A 1 86 ? 12.377 -18.337 -16.176 1.00 83.25 86 ASN A N 1
ATOM 693 C CA . ASN A 1 86 ? 12.411 -18.627 -14.742 1.00 83.25 86 ASN A CA 1
ATOM 694 C C . ASN A 1 86 ? 12.287 -17.366 -13.884 1.00 83.25 86 ASN A C 1
ATOM 696 O O . ASN A 1 86 ? 11.888 -17.464 -12.728 1.00 83.25 86 ASN A O 1
ATOM 700 N N . PHE A 1 87 ? 12.572 -16.191 -14.448 1.00 87.19 87 PHE A N 1
ATOM 701 C CA . PHE A 1 87 ? 12.487 -14.935 -13.714 1.00 87.19 87 PHE A CA 1
ATOM 702 C C . PHE A 1 87 ? 11.039 -14.550 -13.419 1.00 87.19 87 PHE A C 1
ATOM 704 O O . PHE A 1 87 ? 10.160 -14.581 -14.291 1.00 87.19 87 PHE A O 1
ATOM 711 N N . ARG A 1 88 ? 10.809 -14.187 -12.159 1.00 91.44 88 ARG A N 1
ATOM 712 C CA . ARG A 1 88 ? 9.509 -13.807 -11.618 1.00 91.44 88 ARG A CA 1
ATOM 713 C C . ARG A 1 88 ? 9.542 -12.350 -11.193 1.00 91.44 88 ARG A C 1
ATOM 715 O O . ARG A 1 88 ? 10.551 -11.866 -10.690 1.00 91.44 88 ARG A O 1
ATOM 722 N N . ILE A 1 89 ? 8.432 -11.660 -11.402 1.00 92.25 89 ILE A N 1
ATOM 723 C CA . ILE A 1 89 ? 8.254 -10.303 -10.899 1.00 92.25 89 ILE A CA 1
ATOM 724 C C . ILE A 1 89 ? 8.115 -10.376 -9.377 1.00 92.25 89 ILE A C 1
ATOM 726 O O . ILE A 1 89 ? 7.281 -11.123 -8.867 1.00 92.25 89 ILE A O 1
ATOM 730 N N . GLN A 1 90 ? 8.932 -9.604 -8.671 1.00 93.00 90 GLN A N 1
ATOM 731 C CA . GLN A 1 90 ? 8.889 -9.426 -7.227 1.00 93.00 90 GLN A CA 1
ATOM 732 C C . GLN A 1 90 ? 8.296 -8.051 -6.901 1.00 93.00 90 GLN A C 1
ATOM 734 O O . GLN A 1 90 ? 8.251 -7.160 -7.755 1.00 93.00 90 GLN A O 1
ATOM 739 N N . LYS A 1 91 ? 7.870 -7.862 -5.649 1.00 92.94 91 LYS A N 1
ATOM 740 C CA . LYS A 1 91 ? 7.357 -6.576 -5.146 1.00 92.94 91 LYS A CA 1
ATOM 741 C C . LYS A 1 91 ? 8.381 -5.453 -5.291 1.00 92.94 91 LYS A C 1
ATOM 743 O O . LYS A 1 91 ? 8.021 -4.355 -5.705 1.00 92.94 91 LYS A O 1
ATOM 748 N N . SER A 1 92 ? 9.652 -5.755 -5.022 1.00 92.00 92 SER A N 1
ATOM 749 C CA . SER A 1 92 ? 10.791 -4.852 -5.219 1.00 92.00 92 SER A CA 1
ATOM 750 C C . SER A 1 92 ? 10.840 -4.306 -6.647 1.00 92.00 92 SER A C 1
ATOM 752 O O . SER A 1 92 ? 10.943 -3.099 -6.825 1.00 92.00 92 SER A O 1
ATOM 754 N N . HIS A 1 93 ? 10.677 -5.156 -7.668 1.00 92.62 93 HIS A N 1
ATOM 755 C CA . HIS A 1 93 ? 10.668 -4.725 -9.069 1.00 92.62 93 HIS A CA 1
ATOM 756 C C . HIS A 1 93 ? 9.526 -3.747 -9.359 1.00 92.62 93 HIS A C 1
ATOM 758 O O . HIS A 1 93 ? 9.736 -2.740 -10.029 1.00 92.62 93 HIS A O 1
ATOM 764 N N . ILE A 1 94 ? 8.324 -4.024 -8.842 1.00 93.00 94 ILE A N 1
ATOM 765 C CA . ILE A 1 94 ? 7.156 -3.150 -9.023 1.00 93.00 94 ILE A CA 1
ATOM 766 C C . ILE A 1 94 ? 7.422 -1.793 -8.362 1.00 93.00 94 ILE A C 1
ATOM 768 O O . ILE A 1 94 ? 7.273 -0.761 -9.004 1.00 93.00 94 ILE A O 1
ATOM 772 N N . LEU A 1 95 ? 7.884 -1.780 -7.110 1.00 92.19 95 LEU A N 1
ATOM 773 C CA . LEU A 1 95 ? 8.172 -0.546 -6.374 1.00 92.19 95 LEU A CA 1
ATOM 774 C C . LEU A 1 95 ? 9.313 0.275 -6.998 1.00 92.19 95 LEU A C 1
ATOM 776 O O . LEU A 1 95 ? 9.202 1.500 -7.073 1.00 92.19 95 LEU A O 1
ATOM 780 N N . LYS A 1 96 ? 10.366 -0.391 -7.497 1.00 90.56 96 LYS A N 1
ATOM 781 C CA . LYS A 1 96 ? 11.458 0.231 -8.267 1.00 90.56 96 LYS A CA 1
ATOM 782 C C . LYS A 1 96 ? 10.925 0.879 -9.548 1.00 90.56 96 LYS A C 1
ATOM 784 O O . LYS A 1 96 ? 11.220 2.041 -9.806 1.00 90.56 96 LYS A O 1
ATOM 789 N N . ALA A 1 97 ? 10.091 0.172 -10.314 1.00 90.25 97 ALA A N 1
ATOM 790 C CA . ALA A 1 97 ? 9.488 0.705 -11.540 1.00 90.25 97 ALA A CA 1
ATOM 791 C C . ALA A 1 97 ? 8.588 1.924 -11.275 1.00 90.25 97 ALA A C 1
ATOM 793 O O . ALA A 1 97 ? 8.582 2.874 -12.051 1.00 90.25 97 ALA A O 1
ATOM 794 N N . LEU A 1 98 ? 7.884 1.939 -10.141 1.00 89.06 98 LEU A N 1
ATOM 795 C CA . LEU A 1 98 ? 7.067 3.076 -9.701 1.00 89.06 98 LEU A CA 1
ATOM 796 C C . LEU A 1 98 ? 7.878 4.239 -9.105 1.00 89.06 98 LEU A C 1
ATOM 798 O O . LEU A 1 98 ? 7.308 5.282 -8.758 1.00 89.06 98 LEU A O 1
ATOM 802 N N . GLN A 1 99 ? 9.199 4.075 -8.972 1.00 87.19 99 GLN A N 1
ATOM 803 C CA . GLN A 1 99 ? 10.096 5.039 -8.332 1.00 87.19 99 GLN A CA 1
ATOM 804 C C . GLN A 1 99 ? 9.585 5.425 -6.935 1.00 87.19 99 GLN A C 1
ATOM 806 O O . GLN A 1 99 ? 9.473 6.607 -6.602 1.00 87.19 99 GLN A O 1
ATOM 811 N N . LEU A 1 100 ? 9.133 4.424 -6.175 1.00 84.94 100 LEU A N 1
ATOM 812 C CA . LEU A 1 100 ? 8.624 4.596 -4.812 1.00 84.94 100 LEU A CA 1
ATOM 813 C C . LEU A 1 100 ? 9.654 4.226 -3.751 1.00 84.94 100 LEU A C 1
ATOM 815 O O . LEU A 1 100 ? 9.458 4.592 -2.598 1.00 84.94 100 LEU A O 1
ATOM 819 N N . LEU A 1 101 ? 10.707 3.498 -4.131 1.00 81.00 101 LEU A N 1
ATOM 820 C CA . LEU A 1 101 ? 11.834 3.265 -3.242 1.00 81.00 101 LEU A CA 1
ATOM 821 C C . LEU A 1 101 ? 12.672 4.533 -3.154 1.00 81.00 101 LEU A C 1
ATOM 823 O O . LEU A 1 101 ? 12.905 5.205 -4.159 1.00 81.00 101 LEU A O 1
ATOM 827 N N . ASP A 1 102 ? 13.080 4.838 -1.936 1.00 72.56 102 ASP A N 1
ATOM 828 C CA . ASP A 1 102 ? 13.956 5.950 -1.614 1.00 72.56 102 ASP A CA 1
ATOM 829 C C . ASP A 1 102 ? 15.327 5.383 -1.241 1.00 72.56 102 ASP A C 1
ATOM 831 O O . ASP A 1 102 ? 15.401 4.355 -0.562 1.00 72.56 102 ASP A O 1
ATOM 835 N N . ASP A 1 103 ? 16.395 6.043 -1.686 1.00 65.19 103 ASP A N 1
ATOM 836 C CA . ASP A 1 103 ? 17.775 5.612 -1.428 1.00 65.19 103 ASP A CA 1
ATOM 837 C C . ASP A 1 103 ? 18.217 5.939 0.012 1.00 65.19 103 ASP A C 1
ATOM 839 O O . ASP A 1 103 ? 19.279 5.506 0.463 1.00 65.19 103 ASP A O 1
ATOM 843 N N . ASP A 1 104 ? 17.411 6.704 0.754 1.00 68.44 104 ASP A N 1
ATOM 844 C CA . ASP A 1 104 ? 17.639 6.968 2.171 1.00 68.44 104 ASP A CA 1
ATOM 8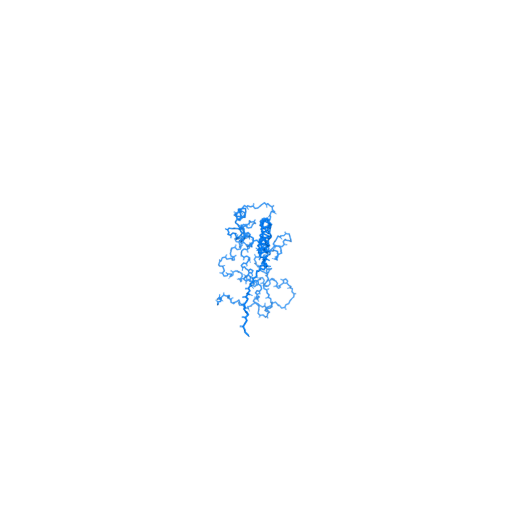45 C C . ASP A 1 104 ? 17.326 5.717 3.016 1.00 68.44 104 ASP A C 1
ATOM 847 O O . ASP A 1 104 ? 16.173 5.301 3.164 1.00 68.44 104 ASP A O 1
ATOM 851 N N . GLU A 1 105 ? 18.364 5.143 3.632 1.00 60.81 105 GLU A N 1
ATOM 852 C CA . GLU A 1 105 ? 18.290 3.994 4.548 1.00 60.81 105 GLU A CA 1
ATOM 853 C C . GLU A 1 105 ? 17.299 4.226 5.710 1.00 60.81 105 GLU A C 1
ATOM 855 O O . GLU A 1 105 ? 16.714 3.283 6.250 1.00 60.81 105 GLU A O 1
ATOM 860 N N . HIS A 1 106 ? 17.044 5.486 6.080 1.00 60.66 106 HIS A N 1
ATOM 861 C CA . HIS A 1 106 ? 16.100 5.871 7.133 1.00 60.66 106 HIS A CA 1
ATOM 862 C C . HIS A 1 106 ? 14.673 6.164 6.631 1.00 60.66 106 HIS A C 1
ATOM 864 O O . HIS A 1 106 ? 13.765 6.460 7.436 1.00 60.66 106 HIS A O 1
ATOM 870 N N . SER A 1 107 ? 14.447 6.060 5.320 1.00 69.00 107 SER A N 1
ATOM 871 C CA . SER A 1 107 ? 13.129 6.185 4.712 1.00 69.00 107 SER A CA 1
ATOM 872 C C . SER A 1 107 ? 12.256 4.986 5.069 1.00 69.00 107 SER A C 1
ATOM 874 O O . SER A 1 107 ? 12.698 3.846 5.158 1.00 69.00 107 SER A O 1
ATOM 876 N N . ASP A 1 108 ? 10.964 5.224 5.281 1.00 67.06 108 ASP A N 1
ATOM 877 C CA . ASP A 1 108 ? 10.015 4.120 5.497 1.00 67.06 108 ASP A CA 1
ATOM 878 C C . ASP A 1 108 ? 9.684 3.372 4.206 1.00 67.06 108 ASP A C 1
ATOM 880 O O . ASP A 1 108 ? 8.973 2.367 4.244 1.00 67.06 108 ASP A O 1
ATOM 884 N N . LEU A 1 109 ? 10.190 3.895 3.090 1.00 71.19 109 LEU A N 1
ATOM 885 C CA . LEU A 1 109 ? 10.037 3.364 1.754 1.00 71.19 109 LEU A CA 1
ATOM 886 C C . LEU A 1 109 ? 11.314 2.660 1.252 1.00 71.19 109 LEU A C 1
ATOM 888 O O . LEU A 1 109 ? 11.413 2.373 0.065 1.00 71.19 109 LEU A O 1
ATOM 892 N N . SER A 1 110 ? 12.286 2.375 2.124 1.00 76.25 110 SER A N 1
ATOM 893 C CA . SER A 1 110 ? 13.525 1.677 1.741 1.00 76.25 110 SER A CA 1
ATOM 894 C C . SER A 1 110 ? 13.367 0.152 1.653 1.00 76.25 110 SER A C 1
ATOM 896 O O . SER A 1 110 ? 14.092 -0.502 0.910 1.00 76.25 110 SER A O 1
ATOM 898 N N . ASP A 1 111 ? 12.392 -0.423 2.368 1.00 84.69 111 ASP A N 1
ATOM 899 C CA . ASP A 1 111 ? 12.158 -1.872 2.441 1.00 84.69 111 ASP A CA 1
ATOM 900 C C . ASP A 1 111 ? 10.849 -2.275 1.718 1.00 84.69 111 ASP A C 1
ATOM 902 O O . ASP A 1 111 ? 9.751 -1.994 2.221 1.00 84.69 111 ASP A O 1
ATOM 906 N N . PRO A 1 112 ? 10.940 -2.967 0.563 1.00 86.94 112 PRO A N 1
ATOM 907 C CA . PRO A 1 112 ? 9.794 -3.467 -0.195 1.00 86.94 112 PRO A CA 1
ATOM 908 C C . PRO A 1 112 ? 8.807 -4.320 0.608 1.00 86.94 112 PRO A C 1
ATOM 910 O O . PRO A 1 112 ? 7.590 -4.162 0.457 1.00 86.94 112 PRO A O 1
ATOM 913 N N . ASP A 1 113 ? 9.307 -5.222 1.452 1.00 88.12 113 ASP A N 1
ATOM 914 C CA . ASP A 1 113 ? 8.464 -6.157 2.195 1.00 88.12 113 ASP A CA 1
ATOM 915 C C . ASP A 1 113 ? 7.715 -5.432 3.307 1.00 88.12 113 ASP A C 1
ATOM 917 O O . ASP A 1 113 ? 6.526 -5.677 3.534 1.00 88.12 113 ASP A O 1
ATOM 921 N N . LYS A 1 114 ? 8.369 -4.456 3.939 1.00 88.75 114 LYS A N 1
ATOM 922 C CA . LYS A 1 114 ? 7.737 -3.584 4.927 1.00 88.75 114 LYS A CA 1
ATOM 923 C C . LYS A 1 114 ? 6.679 -2.673 4.313 1.00 88.75 114 LYS A C 1
ATOM 925 O O . LYS A 1 114 ? 5.618 -2.503 4.916 1.00 88.75 114 LYS A O 1
ATOM 930 N N . ILE A 1 115 ? 6.925 -2.103 3.129 1.00 89.31 115 ILE A N 1
ATOM 931 C CA . ILE A 1 115 ? 5.915 -1.317 2.399 1.00 89.31 115 ILE A CA 1
ATOM 932 C C . ILE A 1 115 ? 4.688 -2.186 2.129 1.00 89.31 115 ILE A C 1
ATOM 934 O O . ILE A 1 115 ? 3.563 -1.767 2.402 1.00 89.31 115 ILE A O 1
ATOM 938 N N . TYR A 1 116 ? 4.898 -3.404 1.628 1.00 90.88 116 TYR A N 1
ATOM 939 C CA . TYR A 1 116 ? 3.813 -4.336 1.353 1.00 90.88 116 TYR A CA 1
ATOM 940 C C . TYR A 1 116 ? 3.034 -4.711 2.617 1.00 90.88 116 TYR A C 1
ATOM 942 O O . TYR A 1 116 ? 1.808 -4.623 2.620 1.00 90.88 116 TYR A O 1
ATOM 950 N N . ALA A 1 117 ? 3.728 -5.083 3.695 1.00 92.56 117 ALA A N 1
ATOM 951 C CA . ALA A 1 117 ? 3.095 -5.440 4.961 1.00 92.56 117 ALA A CA 1
ATOM 952 C C . ALA A 1 117 ? 2.244 -4.283 5.505 1.00 92.56 117 ALA A C 1
ATOM 954 O O . ALA A 1 117 ? 1.072 -4.479 5.823 1.00 92.56 117 ALA A O 1
ATOM 955 N N . ASN A 1 118 ? 2.792 -3.063 5.514 1.00 92.75 118 ASN A N 1
ATOM 956 C CA . ASN A 1 118 ? 2.060 -1.871 5.937 1.00 92.75 118 ASN A CA 1
ATOM 957 C C . ASN A 1 118 ? 0.857 -1.584 5.030 1.00 92.75 118 ASN A C 1
ATOM 959 O O . ASN A 1 118 ? -0.197 -1.208 5.535 1.00 92.75 118 ASN A O 1
ATOM 963 N N . CYS A 1 119 ? 0.998 -1.756 3.713 1.00 94.12 119 CYS A N 1
ATOM 964 C CA . CYS A 1 119 ? -0.082 -1.583 2.743 1.00 94.12 119 CYS A CA 1
ATOM 965 C C . CYS A 1 119 ? -1.245 -2.543 3.036 1.00 94.12 119 CYS A C 1
ATOM 967 O O . CYS A 1 119 ? -2.368 -2.095 3.281 1.00 94.12 119 CYS A O 1
ATOM 969 N N . VAL A 1 120 ? -0.963 -3.848 3.097 1.00 95.31 120 VAL A N 1
ATOM 970 C CA . VAL A 1 120 ? -1.967 -4.892 3.353 1.00 95.31 120 VAL A CA 1
ATOM 971 C C . VAL A 1 120 ? -2.642 -4.682 4.703 1.00 95.31 120 VAL A C 1
ATOM 973 O O . VAL A 1 120 ? -3.868 -4.705 4.797 1.00 95.31 120 VAL A O 1
ATOM 976 N N . GLU A 1 121 ? -1.858 -4.442 5.750 1.00 97.06 121 GLU A N 1
ATOM 977 C CA . GLU A 1 121 ? -2.391 -4.261 7.093 1.00 97.06 121 GLU A CA 1
ATOM 978 C C . GLU A 1 121 ? -3.240 -2.993 7.209 1.00 97.06 121 GLU A C 1
ATOM 980 O O . GLU A 1 121 ? -4.342 -3.045 7.753 1.00 97.06 121 GLU A O 1
ATOM 985 N N . THR A 1 122 ? -2.777 -1.870 6.652 1.00 97.19 122 THR A N 1
ATOM 986 C CA . THR A 1 122 ? -3.532 -0.609 6.672 1.00 97.19 122 THR A CA 1
ATOM 987 C C . THR A 1 122 ? -4.875 -0.781 5.972 1.00 97.19 122 THR A C 1
ATOM 989 O O . THR A 1 122 ? -5.905 -0.408 6.528 1.00 97.19 122 THR A O 1
ATOM 992 N N . LEU A 1 123 ? -4.897 -1.377 4.775 1.00 97.50 123 LEU A N 1
ATOM 993 C CA . LEU A 1 123 ? -6.139 -1.586 4.029 1.00 97.50 123 LEU A CA 1
ATOM 994 C C . LEU A 1 123 ? -7.072 -2.576 4.737 1.00 97.50 123 LEU A C 1
ATOM 996 O O . LEU A 1 123 ? -8.278 -2.329 4.798 1.00 97.50 123 LEU A O 1
ATOM 1000 N N . ARG A 1 124 ? -6.523 -3.632 5.356 1.00 97.75 124 ARG A N 1
ATOM 1001 C CA . ARG A 1 124 ? -7.286 -4.541 6.222 1.00 97.75 124 ARG A CA 1
ATOM 1002 C C . ARG A 1 124 ? -7.943 -3.773 7.364 1.00 97.75 124 ARG A C 1
ATOM 1004 O O . ARG A 1 124 ? -9.152 -3.867 7.533 1.00 97.75 124 ARG A O 1
ATOM 1011 N N . LEU A 1 125 ? -7.185 -2.992 8.127 1.00 98.06 125 LEU A N 1
ATOM 1012 C CA . LEU A 1 125 ? -7.713 -2.259 9.279 1.00 98.06 125 LEU A CA 1
ATOM 1013 C C . LEU A 1 125 ? -8.722 -1.175 8.865 1.00 98.06 125 LEU A C 1
ATOM 1015 O O . LEU A 1 125 ? -9.735 -1.002 9.536 1.00 98.06 125 LEU A O 1
ATOM 1019 N N . ILE A 1 126 ? -8.528 -0.510 7.722 1.00 97.62 126 ILE A N 1
ATOM 1020 C CA . ILE A 1 126 ? -9.540 0.396 7.152 1.00 97.62 126 ILE A CA 1
ATOM 1021 C C . ILE A 1 126 ? -10.828 -0.362 6.809 1.00 97.62 126 ILE A C 1
ATOM 1023 O O . ILE A 1 126 ? -11.911 0.171 7.029 1.00 97.62 126 ILE A O 1
ATOM 1027 N N . SER A 1 127 ? -10.754 -1.596 6.302 1.00 97.50 127 SER A N 1
ATOM 1028 C CA . SER A 1 127 ? -11.963 -2.396 6.035 1.00 97.50 127 SER A CA 1
ATOM 1029 C C . SER A 1 127 ? -12.730 -2.771 7.310 1.00 97.50 127 SER A C 1
ATOM 1031 O O . SER A 1 127 ? -13.931 -3.019 7.253 1.00 97.50 127 SER A O 1
ATOM 1033 N N . LEU A 1 128 ? -12.056 -2.776 8.466 1.00 97.88 128 LEU A N 1
ATOM 1034 C CA . LEU A 1 128 ? -12.672 -3.047 9.765 1.00 97.88 128 LEU A CA 1
ATOM 1035 C C . LEU A 1 128 ? -13.243 -1.783 10.422 1.00 97.88 128 LEU A C 1
ATOM 1037 O O . LEU A 1 128 ? -14.288 -1.878 11.063 1.00 97.88 128 LEU A O 1
ATOM 1041 N N . TYR A 1 129 ? -12.573 -0.631 10.254 1.00 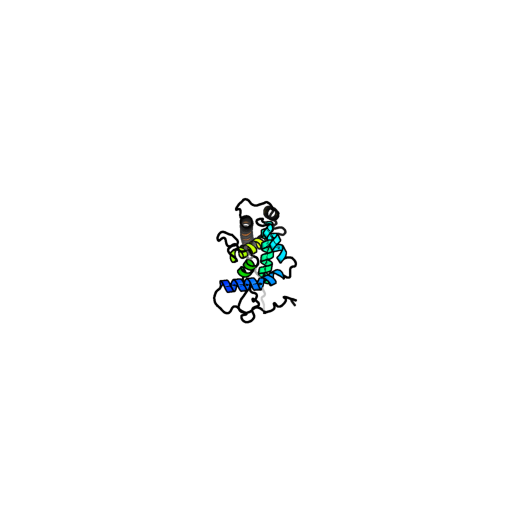98.06 129 TYR A N 1
ATOM 1042 C CA . TYR A 1 129 ? -12.808 0.586 11.051 1.00 98.06 129 TYR A CA 1
ATOM 1043 C C . TYR A 1 129 ? -13.116 1.869 10.262 1.00 98.06 129 TYR A C 1
ATOM 1045 O O . TYR A 1 129 ? -13.397 2.917 10.849 1.00 98.06 129 TYR A O 1
ATOM 1053 N N . GLY A 1 130 ? -13.017 1.820 8.935 1.00 96.50 130 GLY A N 1
ATOM 1054 C CA . GLY A 1 130 ? -13.179 2.957 8.031 1.00 96.50 130 GLY A CA 1
ATOM 1055 C C . GLY A 1 130 ? -14.633 3.228 7.614 1.00 96.50 130 GLY A C 1
ATOM 1056 O O . GLY A 1 130 ? -15.561 2.822 8.312 1.00 96.50 130 GLY A O 1
ATOM 1057 N N . PRO A 1 131 ? -14.853 3.908 6.466 1.00 91.88 131 PRO A N 1
ATOM 1058 C CA . PRO A 1 131 ? -16.171 4.352 5.998 1.00 91.88 131 PRO A CA 1
ATOM 1059 C C . PRO A 1 131 ? -17.254 3.273 5.906 1.00 91.88 131 PRO A C 1
ATOM 1061 O O . PRO A 1 131 ? -18.416 3.616 6.024 1.00 91.88 131 PRO A O 1
ATOM 1064 N N . GLU A 1 132 ? -16.887 1.999 5.799 1.00 92.69 132 GLU A N 1
ATOM 1065 C CA . GLU A 1 132 ? -17.808 0.852 5.782 1.00 92.69 132 GLU A CA 1
ATOM 1066 C C . GLU A 1 132 ? -17.262 -0.273 6.678 1.00 92.69 132 GLU A C 1
ATOM 1068 O O . GLU A 1 132 ? -17.216 -1.441 6.295 1.00 92.69 132 GLU A O 1
ATOM 1073 N N . GLY A 1 133 ? -16.724 0.108 7.841 1.00 93.94 133 GLY A N 1
ATOM 1074 C CA . GLY A 1 133 ? -16.031 -0.799 8.748 1.00 93.94 133 GLY A CA 1
ATOM 1075 C C . GLY A 1 133 ? -16.897 -1.985 9.173 1.00 93.94 133 GLY A C 1
ATOM 1076 O O . GLY A 1 133 ? -17.943 -1.795 9.789 1.00 93.94 133 GLY A O 1
ATOM 1077 N N . THR A 1 134 ? -16.446 -3.210 8.887 1.00 94.62 134 THR A N 1
ATOM 1078 C CA . THR A 1 134 ? -17.197 -4.440 9.211 1.00 94.62 134 THR A CA 1
ATOM 1079 C C . THR A 1 134 ? -17.347 -4.696 10.708 1.00 94.62 134 THR A C 1
ATOM 1081 O O . THR A 1 134 ? -18.240 -5.443 11.102 1.00 94.62 134 THR A O 1
ATOM 1084 N N . ARG A 1 135 ? -16.490 -4.095 11.544 1.00 94.56 135 ARG A N 1
ATOM 1085 C CA . ARG A 1 135 ? -16.641 -4.116 13.004 1.00 94.56 135 ARG A CA 1
ATOM 1086 C C . ARG A 1 135 ? -17.477 -2.936 13.457 1.00 94.56 135 ARG A C 1
ATOM 1088 O O . ARG A 1 135 ? -18.560 -3.113 13.998 1.00 94.56 135 ARG A O 1
ATOM 1095 N N . PHE A 1 136 ? -16.962 -1.735 13.228 1.00 95.44 136 PHE A N 1
ATOM 1096 C CA . PHE A 1 136 ? -17.679 -0.487 13.449 1.00 95.44 136 PHE A CA 1
ATOM 1097 C C . PHE A 1 136 ? -16.955 0.652 12.735 1.00 95.44 136 PHE A C 1
ATOM 1099 O O . PHE A 1 136 ? -15.767 0.563 12.447 1.00 95.44 136 PHE A O 1
ATOM 1106 N N . GLN A 1 137 ? -17.645 1.759 12.487 1.00 96.88 137 GLN A N 1
ATOM 1107 C CA . GLN A 1 137 ? -17.043 2.945 11.886 1.00 96.88 137 GLN A CA 1
ATOM 1108 C C . GLN A 1 137 ? -16.435 3.852 12.972 1.00 96.88 137 GLN A C 1
ATOM 1110 O O . GLN A 1 137 ? -17.155 4.375 13.822 1.00 96.88 137 GLN A O 1
ATOM 1115 N N . HIS A 1 138 ? -15.115 4.069 12.951 1.00 97.50 138 HIS A N 1
ATOM 1116 C CA . HIS A 1 138 ? -14.430 4.885 13.959 1.00 97.50 138 HIS A CA 1
ATOM 1117 C C . HIS A 1 138 ? -14.289 6.351 13.507 1.00 97.50 138 HIS A C 1
ATOM 1119 O O . HIS A 1 138 ? -13.600 6.648 12.530 1.00 97.50 138 HIS A O 1
ATOM 1125 N N . ALA A 1 139 ? -14.860 7.299 14.260 1.00 96.56 139 ALA A N 1
ATOM 1126 C CA . ALA A 1 139 ? -14.877 8.725 13.898 1.00 96.56 139 ALA A CA 1
ATOM 1127 C C . ALA A 1 139 ? -13.473 9.316 13.651 1.00 96.56 139 ALA A C 1
ATOM 1129 O O . ALA A 1 139 ? -13.245 9.952 12.626 1.00 96.56 139 ALA A O 1
ATOM 1130 N N . GLY A 1 140 ? -12.504 9.025 14.527 1.00 96.06 140 GLY A N 1
ATOM 1131 C CA . GLY A 1 140 ? -11.118 9.479 14.342 1.00 96.06 140 GLY A CA 1
ATOM 1132 C C . GLY A 1 140 ? -10.420 8.882 13.111 1.00 96.06 140 GLY A C 1
ATOM 1133 O O . GLY A 1 140 ? -9.561 9.528 12.520 1.00 96.06 140 GLY A O 1
ATOM 1134 N N . VAL A 1 141 ? -10.812 7.677 12.667 1.00 96.56 141 VAL A N 1
ATOM 1135 C CA . VAL A 1 141 ? -10.271 7.088 11.430 1.00 96.56 141 VAL A CA 1
ATOM 1136 C C . VAL A 1 141 ? -10.803 7.876 10.240 1.00 96.56 141 VAL A C 1
ATOM 1138 O O . VAL A 1 141 ? -10.025 8.271 9.377 1.00 96.56 141 VAL A O 1
ATOM 1141 N N . LEU A 1 142 ? -12.104 8.181 10.226 1.00 96.44 142 LEU A N 1
ATOM 1142 C CA . LEU A 1 142 ? -12.716 9.010 9.184 1.00 96.44 142 LEU A CA 1
ATOM 1143 C C . LEU A 1 142 ? -12.110 10.409 9.099 1.00 96.44 142 LEU A C 1
ATOM 1145 O O . LEU A 1 142 ? -11.950 10.932 7.999 1.00 96.44 142 LEU A O 1
ATOM 1149 N N . GLU A 1 143 ? -11.807 11.013 10.246 1.00 96.19 143 GLU A N 1
ATOM 1150 C CA . GLU A 1 143 ? -11.186 12.333 10.319 1.00 96.19 143 GLU A CA 1
ATOM 1151 C C . GLU A 1 143 ? -9.785 12.307 9.703 1.00 96.19 143 GLU A C 1
ATOM 1153 O O . GLU A 1 143 ? -9.519 13.048 8.760 1.00 96.19 143 GLU A O 1
ATOM 1158 N N . MET A 1 144 ? -8.927 11.375 10.130 1.00 94.75 144 MET A N 1
ATOM 1159 C CA . MET A 1 144 ? -7.581 11.227 9.564 1.00 94.75 144 MET A CA 1
ATOM 1160 C C . MET A 1 144 ? -7.602 10.868 8.069 1.00 94.75 144 MET A C 1
ATOM 1162 O O . MET A 1 144 ? -6.727 11.293 7.323 1.00 94.75 144 MET A O 1
ATOM 1166 N N . MET A 1 145 ? -8.610 10.122 7.605 1.00 95.12 145 MET A N 1
ATOM 1167 C CA . MET A 1 145 ? -8.801 9.796 6.183 1.00 95.12 145 MET A CA 1
ATOM 1168 C C . MET A 1 145 ? -9.247 10.984 5.320 1.00 95.12 145 MET A C 1
ATOM 1170 O O . MET A 1 145 ? -9.230 10.872 4.095 1.00 95.12 145 MET A O 1
ATOM 1174 N N . LYS A 1 146 ? -9.665 12.094 5.932 1.00 94.25 146 LYS A N 1
ATOM 1175 C CA . LYS A 1 146 ? -10.032 13.350 5.259 1.00 94.25 146 LYS A CA 1
ATOM 1176 C C . LYS A 1 146 ? -9.023 14.469 5.526 1.00 94.25 146 LYS A C 1
ATOM 1178 O O . LYS A 1 146 ? -9.170 15.560 4.982 1.00 94.25 146 LYS A O 1
ATOM 1183 N N . ASP A 1 147 ? -8.026 14.207 6.365 1.00 91.38 147 ASP A N 1
ATOM 1184 C CA . ASP A 1 147 ? -7.017 15.175 6.766 1.00 91.38 147 ASP A CA 1
ATOM 1185 C C . ASP A 1 147 ? -5.985 15.379 5.648 1.00 91.38 147 ASP A C 1
ATOM 1187 O O . ASP A 1 147 ? -5.039 14.606 5.475 1.00 91.38 147 ASP A O 1
ATOM 1191 N N . GLU A 1 148 ? -6.191 16.441 4.871 1.00 88.12 148 GLU A N 1
ATOM 1192 C CA . GLU A 1 148 ? -5.251 16.924 3.855 1.00 88.12 148 GLU A CA 1
ATOM 1193 C C . GLU A 1 148 ? -4.292 17.993 4.404 1.00 88.12 148 GLU A C 1
ATOM 1195 O O . GLU A 1 148 ? -3.601 18.661 3.632 1.00 88.12 148 GLU A O 1
ATOM 1200 N N . SER A 1 149 ? -4.236 18.186 5.729 1.00 85.94 149 SER A N 1
ATOM 1201 C CA . SER A 1 149 ? -3.315 19.151 6.324 1.00 85.94 149 SER A CA 1
ATOM 1202 C C . SER A 1 149 ? -1.860 18.777 6.050 1.00 85.94 149 SER A C 1
ATOM 1204 O O . SER A 1 149 ? -1.481 17.603 5.963 1.00 85.94 149 SER A O 1
ATOM 1206 N N . LEU A 1 150 ? -1.023 19.808 5.902 1.00 79.81 150 LEU A N 1
ATOM 1207 C CA . LEU A 1 150 ? 0.406 19.596 5.751 1.00 79.81 150 LEU A CA 1
ATOM 1208 C C . LEU A 1 150 ? 0.961 19.023 7.061 1.00 79.81 150 LEU A C 1
ATOM 1210 O O . LEU A 1 150 ? 0.810 19.652 8.113 1.00 79.81 150 LEU A O 1
ATOM 1214 N N . PRO A 1 151 ? 1.612 17.853 7.011 1.00 79.00 151 PRO A N 1
ATOM 1215 C CA . PRO A 1 151 ? 2.187 17.242 8.194 1.00 79.00 151 PRO A CA 1
ATOM 1216 C C . PRO A 1 151 ? 3.286 18.127 8.790 1.00 79.00 151 PRO A C 1
ATOM 1218 O O . PRO A 1 151 ? 3.979 18.864 8.086 1.00 79.00 151 PRO A O 1
ATOM 1221 N N . GLU A 1 152 ? 3.489 18.008 10.103 1.00 81.62 152 GLU A N 1
ATOM 1222 C CA . GLU A 1 152 ? 4.619 18.645 10.776 1.00 81.62 152 GLU A CA 1
ATOM 1223 C C . GLU A 1 152 ? 5.939 18.188 10.138 1.00 81.62 152 GLU A C 1
ATOM 1225 O O . GLU A 1 152 ? 6.062 17.045 9.677 1.00 81.62 152 GLU A O 1
ATOM 1230 N N . LYS A 1 153 ? 6.932 19.082 10.105 1.00 72.25 153 LYS A N 1
ATOM 1231 C CA . LYS A 1 153 ? 8.244 18.811 9.513 1.00 72.25 153 LYS A CA 1
ATOM 1232 C C . LYS A 1 153 ? 8.834 17.534 10.132 1.00 72.25 153 LYS A C 1
ATOM 1234 O O . LYS A 1 153 ? 8.930 17.432 11.350 1.00 72.25 153 LYS A O 1
ATOM 1239 N N . TYR A 1 154 ? 9.228 16.577 9.288 1.00 72.19 154 TYR A N 1
ATOM 1240 C CA . TYR A 1 154 ? 9.734 15.240 9.664 1.00 72.19 154 TYR A CA 1
ATOM 1241 C C . TYR A 1 154 ? 8.712 14.258 10.258 1.00 72.19 154 TYR A C 1
ATOM 1243 O O . TYR A 1 154 ? 9.091 13.155 10.660 1.00 72.19 154 TYR A O 1
ATOM 1251 N N . SER A 1 155 ? 7.423 14.597 10.303 1.00 82.19 155 SER A N 1
ATOM 1252 C CA . SER A 1 155 ? 6.416 13.634 10.745 1.00 82.19 155 SER A CA 1
ATOM 1253 C C . SER A 1 155 ? 6.136 12.577 9.667 1.00 82.19 155 SER A C 1
ATOM 1255 O O . SER A 1 155 ? 6.253 12.819 8.466 1.00 82.19 155 SER A O 1
ATOM 1257 N N . LYS A 1 156 ? 5.798 11.364 10.121 1.00 87.44 156 LYS A N 1
ATOM 1258 C CA . LYS A 1 156 ? 5.520 10.178 9.293 1.00 87.44 156 LYS A CA 1
ATOM 1259 C C . LYS A 1 156 ? 4.031 9.814 9.428 1.00 87.44 156 LYS A C 1
ATOM 1261 O O . LYS A 1 156 ? 3.686 8.931 10.222 1.00 87.44 156 LYS A O 1
ATOM 1266 N N . PRO A 1 157 ? 3.121 10.532 8.745 1.00 89.81 157 PRO A N 1
ATOM 1267 C CA . PRO A 1 157 ? 1.678 10.423 8.969 1.00 89.81 157 PRO A CA 1
ATOM 1268 C C . PRO A 1 157 ? 1.118 9.035 8.668 1.00 89.81 157 PRO A C 1
ATOM 1270 O O . PRO A 1 157 ? 0.254 8.572 9.407 1.00 89.81 157 PRO A O 1
ATOM 1273 N N . GLN A 1 158 ? 1.663 8.324 7.679 1.00 90.62 158 GLN A N 1
ATOM 1274 C CA . GLN A 1 158 ? 1.325 6.929 7.391 1.00 90.62 158 GLN A CA 1
ATOM 1275 C C . GLN A 1 158 ? 1.580 6.006 8.586 1.00 90.62 158 GLN A C 1
ATOM 1277 O O . GLN A 1 158 ? 0.750 5.160 8.909 1.00 90.62 158 GLN A O 1
ATOM 1282 N N . LYS A 1 159 ? 2.695 6.202 9.303 1.00 91.12 159 LYS A N 1
ATOM 1283 C CA . LYS A 1 159 ? 3.007 5.425 10.508 1.00 91.12 159 LYS A CA 1
ATOM 1284 C C . LYS A 1 159 ? 2.102 5.792 11.668 1.00 91.12 159 LYS A C 1
ATOM 1286 O O . LYS A 1 159 ? 1.643 4.906 12.381 1.00 91.12 159 LYS A O 1
ATOM 1291 N N . ARG A 1 160 ? 1.859 7.093 11.863 1.00 93.12 160 ARG A N 1
ATOM 1292 C CA . ARG A 1 160 ? 0.943 7.588 12.899 1.00 93.12 160 ARG A CA 1
ATOM 1293 C C . ARG A 1 160 ? -0.450 6.995 12.704 1.00 93.12 160 ARG A C 1
ATOM 1295 O O . ARG A 1 160 ? -1.049 6.533 13.666 1.00 93.12 160 ARG A O 1
ATOM 1302 N N . PHE A 1 161 ? -0.923 6.980 11.463 1.00 95.75 161 PHE A N 1
ATOM 1303 C CA . PHE A 1 161 ? -2.225 6.440 11.105 1.00 95.75 161 PHE A CA 1
ATOM 1304 C C . PHE A 1 161 ? -2.304 4.921 11.289 1.00 95.75 161 PHE A C 1
ATOM 1306 O O . PHE A 1 161 ? -3.229 4.445 11.937 1.00 95.75 161 PHE A O 1
ATOM 1313 N N . LEU A 1 162 ? -1.310 4.160 10.814 1.00 96.19 162 LEU A N 1
ATOM 1314 C CA . LEU A 1 162 ? -1.278 2.710 11.031 1.00 96.19 162 LEU A CA 1
ATOM 1315 C C . LEU A 1 162 ? -1.222 2.352 12.523 1.00 96.19 162 LEU A C 1
ATOM 1317 O O . LEU A 1 162 ? -1.934 1.456 12.965 1.00 96.19 162 LEU A O 1
ATOM 1321 N N . ARG A 1 163 ? -0.427 3.074 13.324 1.00 96.94 163 ARG A N 1
ATOM 1322 C CA . ARG A 1 163 ? -0.393 2.872 14.779 1.00 96.94 163 ARG A CA 1
ATOM 1323 C C . ARG A 1 163 ? -1.763 3.121 15.409 1.00 96.94 163 ARG A C 1
ATOM 1325 O O . ARG A 1 163 ? -2.222 2.293 16.179 1.00 96.94 163 ARG A O 1
ATOM 1332 N N . PHE A 1 164 ? -2.428 4.211 15.036 1.00 97.75 164 PHE A N 1
ATOM 1333 C CA . PHE A 1 164 ? -3.770 4.520 15.523 1.00 97.75 164 PHE A CA 1
ATOM 1334 C C . PHE A 1 164 ? -4.791 3.427 15.162 1.00 97.75 164 PHE A C 1
ATOM 1336 O O . PHE A 1 164 ? -5.580 3.016 16.005 1.00 97.75 164 PHE A O 1
ATOM 1343 N N . LEU A 1 165 ? -4.736 2.898 13.935 1.00 98.12 165 LEU A N 1
ATOM 1344 C CA . LEU A 1 165 ? -5.571 1.768 13.521 1.00 98.12 165 LEU A CA 1
ATOM 1345 C C . LEU A 1 165 ? -5.306 0.504 14.357 1.00 98.12 165 LEU A C 1
ATOM 1347 O O . LEU A 1 165 ? -6.257 -0.176 14.732 1.00 98.12 165 LEU A O 1
ATOM 1351 N N . ARG A 1 166 ? -4.038 0.202 14.669 1.00 98.25 166 ARG A N 1
ATOM 1352 C CA . ARG A 1 166 ? -3.667 -0.928 15.540 1.00 98.25 166 ARG A CA 1
ATOM 1353 C C . ARG A 1 166 ? -4.173 -0.745 16.968 1.00 98.25 166 ARG A C 1
ATOM 1355 O O . ARG A 1 166 ? -4.740 -1.675 17.517 1.00 98.25 166 ARG A O 1
ATOM 1362 N N . GLU A 1 167 ? -4.052 0.455 17.534 1.00 97.88 167 GLU A N 1
ATOM 1363 C CA . GLU A 1 167 ? -4.564 0.762 18.879 1.00 97.88 167 GLU A CA 1
ATOM 1364 C C . GLU A 1 167 ? -6.088 0.554 18.975 1.00 97.88 167 GLU A C 1
ATOM 1366 O O . GLU A 1 167 ? -6.596 0.113 20.006 1.00 97.88 167 GLU A O 1
ATOM 1371 N N . ILE A 1 168 ? -6.833 0.860 17.907 1.00 97.38 168 ILE A N 1
ATOM 1372 C CA . ILE A 1 168 ? -8.275 0.579 17.829 1.00 97.38 168 ILE A CA 1
ATOM 1373 C C . ILE A 1 168 ? -8.531 -0.930 17.737 1.00 97.38 168 ILE A C 1
ATOM 1375 O O . ILE A 1 168 ? -9.421 -1.439 18.421 1.00 97.38 168 ILE A O 1
ATOM 1379 N N . ASP A 1 169 ? -7.757 -1.637 16.909 1.00 97.25 169 ASP A N 1
ATOM 1380 C CA . ASP A 1 169 ? -7.854 -3.092 16.743 1.00 97.25 169 ASP A CA 1
ATOM 1381 C C . ASP A 1 169 ? -7.623 -3.819 18.069 1.00 97.25 169 ASP A C 1
ATOM 1383 O O . ASP A 1 169 ? -8.448 -4.630 18.477 1.00 97.25 169 ASP A O 1
ATOM 1387 N N . GLU A 1 170 ? -6.558 -3.458 18.783 1.00 96.44 170 GLU A N 1
ATOM 1388 C CA . GLU A 1 170 ? -6.189 -4.017 20.085 1.00 96.44 170 GLU A CA 1
ATOM 1389 C C . GLU A 1 170 ? -7.288 -3.817 21.136 1.00 96.44 170 GLU A C 1
ATOM 1391 O O . GLU A 1 170 ? -7.648 -4.767 21.830 1.00 96.44 170 GLU A O 1
ATOM 1396 N N . LYS A 1 171 ? -7.873 -2.614 21.223 1.00 95.06 171 LYS A N 1
ATOM 1397 C CA . LYS A 1 171 ? -8.982 -2.336 22.154 1.00 95.06 171 LYS A CA 1
ATOM 1398 C C . LYS A 1 171 ? -10.213 -3.173 21.839 1.00 95.06 171 LYS A C 1
ATOM 1400 O O . LYS A 1 171 ? -10.775 -3.797 22.731 1.00 95.06 171 LYS A O 1
ATOM 1405 N N . TRP A 1 172 ? -10.603 -3.224 20.566 1.00 94.81 172 TRP A N 1
ATOM 1406 C CA . TRP A 1 172 ? -11.758 -4.014 20.151 1.00 94.81 172 TRP A CA 1
ATOM 1407 C C . TRP A 1 172 ? -11.548 -5.505 20.437 1.00 94.81 172 TRP A C 1
ATOM 1409 O O . TRP A 1 172 ? -12.464 -6.169 20.913 1.00 94.81 172 TRP A O 1
ATOM 1419 N N . GLN A 1 173 ? -10.344 -6.027 20.168 1.00 93.94 173 GLN A N 1
ATOM 1420 C CA . GLN A 1 173 ? -9.993 -7.417 20.464 1.00 93.94 173 GLN A CA 1
ATOM 1421 C C . GLN A 1 173 ? -10.087 -7.709 21.962 1.00 93.94 173 GLN A C 1
ATOM 1423 O O . GLN A 1 173 ? -10.699 -8.705 22.325 1.00 93.94 173 GLN A O 1
ATOM 1428 N N . ALA A 1 174 ? -9.544 -6.843 22.821 1.00 93.06 174 ALA A N 1
ATOM 1429 C CA . ALA A 1 174 ? -9.624 -7.023 24.269 1.00 93.06 174 ALA A CA 1
ATOM 1430 C C . ALA A 1 174 ? -11.082 -7.114 24.753 1.00 93.06 174 ALA A C 1
ATOM 1432 O O . ALA A 1 174 ? -11.444 -8.061 25.442 1.00 93.06 174 ALA A O 1
ATOM 1433 N N . GLU A 1 175 ? -11.940 -6.196 24.304 1.00 90.88 175 GLU A N 1
ATOM 1434 C CA . GLU A 1 175 ? -13.356 -6.162 24.697 1.00 90.88 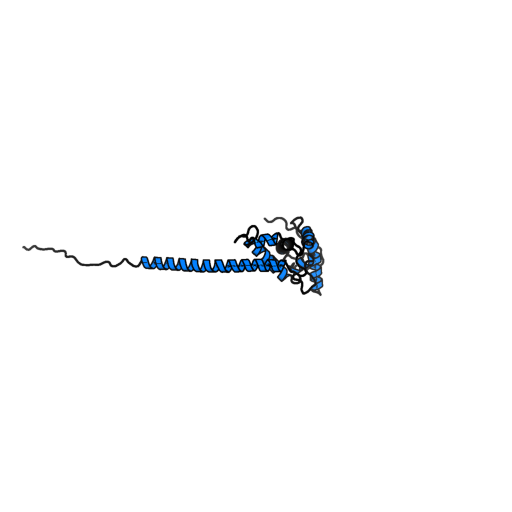175 GLU A CA 1
ATOM 1435 C C . GLU A 1 175 ? -14.153 -7.385 24.201 1.00 90.88 175 GLU A C 1
ATOM 1437 O O . GLU A 1 175 ? -15.066 -7.848 24.879 1.00 90.88 175 GLU A O 1
ATOM 1442 N N . HIS A 1 176 ? -13.834 -7.924 23.018 1.00 84.94 176 HIS A N 1
ATOM 1443 C CA . HIS A 1 176 ? -14.629 -8.991 22.392 1.00 84.94 176 HIS A CA 1
ATOM 1444 C C . HIS A 1 176 ? -14.087 -10.404 22.646 1.00 84.94 176 HIS A C 1
ATOM 1446 O O . HIS A 1 176 ? -14.851 -11.364 22.555 1.00 84.94 176 HIS A O 1
ATOM 1452 N N . VAL A 1 177 ? -12.805 -10.553 22.989 1.00 79.06 177 VAL A N 1
ATOM 1453 C CA . VAL A 1 177 ? -12.258 -11.829 23.479 1.00 79.06 177 VAL A CA 1
ATOM 1454 C C . VAL A 1 177 ? -12.832 -12.139 24.860 1.00 79.06 177 VAL A C 1
ATOM 1456 O O . VAL A 1 177 ? -13.322 -13.245 25.071 1.00 79.06 177 VAL A O 1
ATOM 1459 N N . GLU A 1 178 ? -12.891 -11.144 25.751 1.00 65.50 178 GLU A N 1
ATOM 1460 C CA . GLU A 1 178 ? -13.533 -11.288 27.064 1.00 65.50 178 GLU A CA 1
ATOM 1461 C C . GLU A 1 178 ? -15.017 -11.668 26.932 1.00 65.50 178 GLU A C 1
ATOM 1463 O O . GLU A 1 178 ? -15.506 -12.536 27.655 1.00 65.50 178 GLU A O 1
ATOM 1468 N N . GLN A 1 179 ? -15.725 -11.089 25.956 1.00 60.78 179 GLN A N 1
ATOM 1469 C CA . GLN A 1 179 ? -17.128 -11.407 25.684 1.00 60.78 179 GLN A CA 1
ATOM 1470 C C . GLN A 1 179 ? -17.324 -12.856 25.197 1.00 60.78 179 GLN A C 1
ATOM 1472 O O . GLN A 1 179 ? -18.262 -13.523 25.628 1.00 60.78 179 GLN A O 1
ATOM 1477 N N . MET A 1 180 ? -16.440 -13.370 24.330 1.00 61.66 180 MET A N 1
ATOM 1478 C CA . MET A 1 180 ? -16.517 -14.760 23.856 1.00 61.66 180 MET A CA 1
ATOM 1479 C C . MET A 1 180 ? -16.219 -15.775 24.966 1.00 61.66 180 MET A C 1
ATOM 1481 O O . MET A 1 180 ? -16.907 -16.791 25.050 1.00 61.66 180 MET A O 1
ATOM 1485 N N . GLU A 1 181 ? -15.243 -15.497 25.834 1.00 71.25 181 GLU A N 1
ATOM 1486 C CA . GLU A 1 181 ? -14.918 -16.364 26.976 1.00 71.25 181 GLU A CA 1
ATOM 1487 C C . GLU A 1 181 ? -16.060 -16.404 28.007 1.00 71.25 181 GLU A C 1
ATOM 1489 O O . GLU A 1 181 ? -16.402 -17.473 28.524 1.00 71.25 181 GLU A O 1
ATOM 1494 N N . LEU A 1 182 ? -16.709 -15.261 28.255 1.00 67.75 182 LEU A N 1
ATOM 1495 C CA . LEU A 1 182 ? -17.903 -15.159 29.100 1.00 67.75 182 LEU A CA 1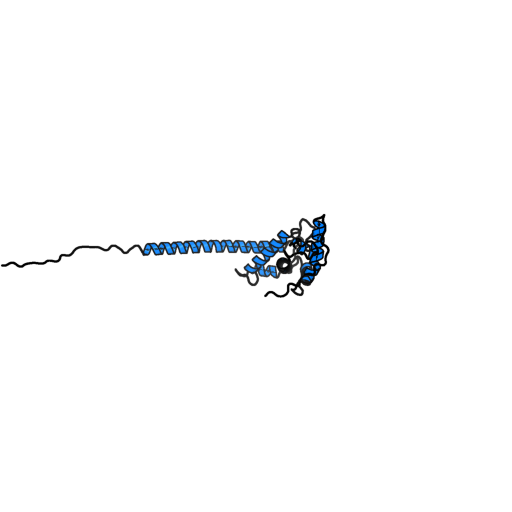
ATOM 1496 C C . LEU A 1 182 ? -19.102 -15.910 28.511 1.00 67.75 182 LEU A C 1
ATOM 1498 O O . LEU A 1 182 ? -19.793 -16.632 29.235 1.00 67.75 182 LEU A O 1
ATOM 1502 N N . ASP A 1 183 ? -19.345 -15.780 27.208 1.00 68.06 183 ASP A N 1
ATOM 1503 C CA . ASP A 1 183 ? -20.452 -16.457 26.531 1.00 68.06 183 ASP A CA 1
ATOM 1504 C C . ASP A 1 183 ? -20.254 -17.984 26.494 1.00 68.06 183 ASP A C 1
ATOM 1506 O O . ASP A 1 183 ? -21.222 -18.737 26.624 1.00 68.06 183 ASP A O 1
ATOM 1510 N N . GLU A 1 184 ? -19.017 -18.468 26.346 1.00 71.50 184 GLU A N 1
ATOM 1511 C CA . GLU A 1 184 ? -18.702 -19.900 26.431 1.00 71.50 184 GLU A CA 1
ATOM 1512 C C . GLU A 1 184 ? -18.852 -20.445 27.856 1.00 71.50 184 GLU A C 1
ATOM 1514 O O . GLU A 1 184 ? -19.468 -21.498 28.036 1.00 71.50 184 GLU A O 1
ATOM 1519 N N . GLN A 1 185 ? -18.383 -19.724 28.880 1.00 69.25 185 GLN A N 1
ATOM 1520 C CA . GLN A 1 185 ? -18.587 -20.127 30.278 1.00 69.25 185 GLN A CA 1
ATOM 1521 C C . GLN A 1 185 ? -20.063 -20.131 30.674 1.00 69.25 185 GLN A C 1
ATOM 1523 O O . GLN A 1 185 ? -20.510 -21.052 31.357 1.00 69.25 185 GLN A O 1
ATOM 1528 N N . THR A 1 186 ? -20.838 -19.154 30.204 1.00 70.69 186 THR A N 1
ATOM 1529 C CA . THR A 1 186 ? -22.278 -19.077 30.482 1.00 70.69 186 THR A CA 1
ATOM 1530 C C . THR A 1 186 ? -23.026 -20.237 29.823 1.00 70.69 186 THR A C 1
ATOM 1532 O O . THR A 1 186 ? -23.855 -20.876 30.467 1.00 70.69 186 THR A O 1
ATOM 1535 N N . LYS A 1 187 ? -22.681 -20.593 28.578 1.00 71.56 187 LYS A N 1
ATOM 1536 C CA . LYS A 1 187 ? -23.260 -21.765 27.897 1.00 71.56 187 LYS A CA 1
ATOM 1537 C C . LYS A 1 187 ? -22.905 -23.077 28.593 1.00 71.56 187 LYS A C 1
ATOM 1539 O O . LYS A 1 187 ? -23.761 -23.950 28.703 1.00 71.56 187 LYS A O 1
ATOM 1544 N N . LEU A 1 188 ? -21.669 -23.232 29.066 1.00 75.75 188 LEU A N 1
ATOM 1545 C CA . LEU A 1 188 ? -21.259 -24.430 29.806 1.00 75.75 188 LEU A CA 1
ATOM 1546 C C . LEU A 1 188 ? -21.991 -24.538 31.152 1.00 75.75 188 LEU A C 1
ATOM 1548 O O . LEU A 1 188 ? -22.479 -25.617 31.484 1.00 75.75 188 LEU A O 1
ATOM 1552 N N . ALA A 1 189 ? -22.156 -23.423 31.867 1.00 70.56 189 ALA A N 1
ATOM 1553 C CA . ALA A 1 189 ? -22.906 -23.374 33.120 1.00 70.56 189 ALA A CA 1
ATOM 1554 C C . ALA A 1 189 ? -24.410 -23.656 32.928 1.00 70.56 189 ALA A C 1
ATOM 1556 O O . ALA A 1 189 ? -25.006 -24.356 33.744 1.00 70.56 189 ALA A O 1
ATOM 1557 N N . GLU A 1 190 ? -25.037 -23.177 31.846 1.00 70.62 190 GLU A N 1
ATOM 1558 C CA . GLU A 1 190 ? -26.437 -23.504 31.528 1.00 70.62 190 GLU A CA 1
ATOM 1559 C C . GLU A 1 190 ? -26.632 -24.987 31.182 1.00 70.62 190 GLU A C 1
ATOM 1561 O O . GLU A 1 190 ? -27.640 -25.589 31.568 1.00 70.62 190 GLU A O 1
ATOM 1566 N N . VAL A 1 191 ? -25.673 -25.602 30.483 1.00 72.69 191 VAL A N 1
ATOM 1567 C CA . VAL A 1 191 ? -25.703 -27.041 30.174 1.00 72.69 191 VAL A CA 1
ATOM 1568 C C . VAL A 1 191 ? -25.535 -27.878 31.446 1.00 72.69 191 VAL A C 1
ATOM 1570 O O . VAL A 1 191 ? -26.255 -28.861 31.623 1.00 72.69 191 VAL A O 1
ATOM 1573 N N . GLU A 1 192 ? -24.645 -27.476 32.355 1.00 70.00 192 GLU A N 1
ATOM 1574 C CA . GLU A 1 192 ? -24.429 -28.150 33.642 1.00 70.00 192 GLU A CA 1
ATOM 1575 C C . GLU A 1 192 ? -25.645 -28.006 34.574 1.00 70.00 192 GLU A C 1
ATOM 1577 O O . GLU A 1 192 ? -26.154 -29.003 35.088 1.00 70.00 192 GLU A O 1
ATOM 1582 N N . ALA A 1 193 ? -26.216 -26.802 34.682 1.00 66.31 193 ALA A N 1
ATOM 1583 C CA . ALA A 1 193 ? -27.446 -26.563 35.437 1.00 66.31 193 ALA A CA 1
ATOM 1584 C C . ALA A 1 193 ? -28.648 -27.348 34.875 1.00 66.31 193 ALA A C 1
ATOM 1586 O O . ALA A 1 193 ? -29.504 -27.809 35.629 1.00 66.31 193 ALA A O 1
ATOM 1587 N N . SER A 1 194 ? -28.709 -27.553 33.556 1.00 63.72 194 SER A N 1
ATOM 1588 C CA . SER A 1 194 ? -29.768 -28.347 32.917 1.00 63.72 194 SER A CA 1
ATOM 1589 C C . SER A 1 194 ? -29.627 -29.856 33.167 1.00 63.72 194 SER A C 1
ATOM 1591 O O . SER A 1 194 ? -30.628 -30.574 33.161 1.00 63.72 194 SER A O 1
ATOM 1593 N N . LEU A 1 195 ? -28.410 -30.353 33.415 1.00 58.97 195 LEU A N 1
ATOM 1594 C CA . LEU A 1 195 ? -28.161 -31.757 33.754 1.00 58.97 195 LEU A CA 1
ATOM 1595 C C . LEU A 1 195 ? -28.572 -32.078 35.198 1.00 58.97 195 LEU A C 1
ATOM 1597 O O . LEU A 1 195 ? -29.169 -33.133 35.432 1.00 58.97 195 LEU A O 1
ATOM 1601 N N . GLU A 1 196 ? -28.347 -31.162 36.144 1.00 54.44 196 GLU A N 1
ATOM 1602 C CA . GLU A 1 196 ? -28.693 -31.369 37.560 1.00 54.44 196 GLU A CA 1
ATOM 1603 C C . GLU A 1 196 ? -30.209 -31.435 37.823 1.00 54.44 196 GLU A C 1
ATOM 1605 O O . GLU A 1 196 ? -30.653 -32.173 38.703 1.00 54.44 196 GLU A O 1
ATOM 1610 N N . VAL A 1 197 ? -31.035 -30.754 37.019 1.00 54.75 197 VAL A N 1
ATOM 1611 C CA . VAL A 1 197 ? -32.506 -30.769 37.176 1.00 54.75 197 VAL A CA 1
ATOM 1612 C C . VAL A 1 197 ? -33.140 -32.081 36.675 1.00 54.75 197 VAL A C 1
ATOM 1614 O O . VAL A 1 197 ? -34.253 -32.422 37.068 1.00 54.75 197 VAL A O 1
ATOM 1617 N N . SER A 1 198 ? -32.431 -32.871 35.859 1.00 50.06 198 SER A N 1
ATOM 1618 C CA . SER A 1 198 ? -32.948 -34.132 35.294 1.00 50.06 198 SER A CA 1
ATOM 1619 C C . SER A 1 198 ? -32.715 -35.375 36.168 1.00 50.06 198 SER A C 1
ATOM 1621 O O . SER A 1 198 ? -33.261 -36.438 35.877 1.00 50.06 198 SER A O 1
ATOM 1623 N N . SER A 1 199 ? -31.936 -35.266 37.254 1.00 47.06 199 SER A N 1
ATOM 1624 C CA . SER A 1 199 ? -31.514 -36.419 38.068 1.00 47.06 199 SER A CA 1
ATOM 1625 C C . SER A 1 199 ? -32.376 -36.683 39.319 1.00 47.06 199 SER A C 1
ATOM 1627 O O . SER A 1 199 ? -31.981 -37.482 40.172 1.00 47.06 199 SER A O 1
ATOM 1629 N N . VAL A 1 200 ? -33.556 -36.062 39.449 1.00 51.97 200 VAL A N 1
ATOM 1630 C CA . VAL A 1 200 ? -34.465 -36.263 40.596 1.00 51.97 200 VAL A CA 1
ATOM 1631 C C . VAL A 1 200 ? -35.830 -36.777 40.129 1.00 51.97 200 VAL A C 1
ATOM 1633 O O . VAL A 1 200 ? -36.832 -36.098 40.286 1.00 51.97 200 VAL A O 1
ATOM 1636 N N . ASP A 1 201 ? -35.885 -37.977 39.545 1.00 46.56 201 ASP A N 1
ATOM 1637 C CA . ASP A 1 201 ? -37.112 -38.791 39.588 1.00 46.56 201 ASP A CA 1
ATOM 1638 C C . ASP A 1 201 ? -36.831 -40.267 39.262 1.00 46.56 201 ASP A C 1
ATOM 1640 O O . ASP A 1 201 ? -36.879 -40.712 38.117 1.00 46.56 201 ASP A O 1
ATOM 1644 N N . SER A 1 202 ? -36.487 -41.052 40.289 1.00 46.09 202 SER A N 1
ATOM 1645 C CA . SER A 1 202 ? -36.641 -42.518 40.301 1.00 46.09 202 SER A CA 1
ATOM 1646 C C . SER A 1 202 ? -36.488 -43.067 41.723 1.00 46.09 202 SER A C 1
ATOM 1648 O O . SER A 1 202 ? -35.582 -43.837 42.030 1.00 46.09 202 SER A O 1
ATOM 1650 N N . THR A 1 203 ? -37.405 -42.694 42.617 1.00 52.09 203 THR A N 1
ATOM 1651 C CA . THR A 1 203 ? -37.680 -43.440 43.858 1.00 52.09 203 THR A CA 1
ATOM 1652 C C . THR A 1 203 ? -39.045 -44.122 43.748 1.00 52.09 203 THR A C 1
ATOM 1654 O O . THR A 1 203 ? -40.030 -43.746 44.376 1.00 52.09 203 THR A O 1
ATOM 1657 N N . GLY A 1 204 ? -39.105 -45.163 42.912 1.00 42.12 204 GLY A N 1
ATOM 1658 C CA . GLY A 1 204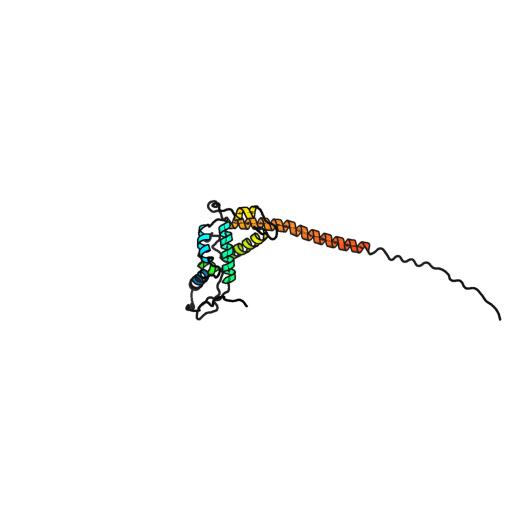 ? -40.254 -46.064 42.807 1.00 42.12 204 GLY A CA 1
ATOM 1659 C C . GLY A 1 204 ? -40.291 -47.060 43.967 1.00 42.12 204 GLY A C 1
ATOM 1660 O O . GLY A 1 204 ? -39.628 -48.093 43.936 1.00 42.12 204 GLY A O 1
ATOM 1661 N N . SER A 1 205 ? -41.070 -46.723 44.993 1.00 48.38 205 SER A N 1
ATOM 1662 C CA . SER A 1 205 ? -41.454 -47.567 46.129 1.00 48.38 205 SER A CA 1
ATOM 1663 C C . SER A 1 205 ? -42.235 -48.815 45.682 1.00 48.38 205 SER A C 1
ATOM 1665 O O . SER A 1 205 ? -43.229 -48.695 44.968 1.00 48.38 205 SER A O 1
ATOM 1667 N N . VAL A 1 206 ? -41.830 -50.010 46.133 1.00 48.81 206 VAL A N 1
ATOM 1668 C CA . VAL A 1 206 ? -42.623 -51.250 46.024 1.00 48.81 206 VAL A CA 1
ATOM 1669 C C . VAL A 1 206 ? -42.917 -51.754 47.435 1.00 48.81 206 VAL A C 1
ATOM 1671 O O . VAL A 1 206 ? -42.058 -52.332 48.098 1.00 48.81 206 VAL A O 1
ATOM 1674 N N . VAL A 1 207 ? -44.151 -51.521 47.890 1.00 43.34 207 VAL A N 1
ATOM 1675 C CA . VAL A 1 207 ? -44.745 -52.117 49.095 1.00 43.34 207 VAL A CA 1
ATOM 1676 C C . VAL A 1 207 ? -45.916 -53.002 48.663 1.00 43.34 207 VAL A C 1
ATOM 1678 O O . VAL A 1 207 ? -46.680 -52.656 47.767 1.00 43.34 207 VAL A O 1
ATOM 1681 N N . ALA A 1 208 ? -45.976 -54.175 49.290 1.00 50.97 208 ALA A N 1
ATOM 1682 C CA . ALA A 1 208 ? -46.829 -55.325 49.013 1.00 50.97 208 ALA A CA 1
ATOM 1683 C C . ALA A 1 208 ? -48.345 -55.073 49.090 1.00 50.97 208 ALA A C 1
ATOM 1685 O O . ALA A 1 208 ? -48.787 -54.263 49.899 1.00 50.97 208 ALA A O 1
ATOM 1686 N N . ASP A 1 209 ? -49.135 -55.908 48.399 1.00 45.28 209 ASP A N 1
ATOM 1687 C CA . ASP A 1 209 ? -50.441 -56.320 48.925 1.00 45.28 209 ASP A CA 1
ATOM 1688 C C . ASP A 1 209 ? -50.870 -57.734 48.481 1.00 45.28 209 ASP A C 1
ATOM 1690 O O . ASP A 1 209 ? -50.465 -58.263 47.446 1.00 45.28 209 ASP A O 1
ATOM 1694 N N . ARG A 1 210 ? -51.650 -58.347 49.370 1.00 44.84 210 ARG A N 1
ATOM 1695 C CA . ARG A 1 210 ? -52.098 -59.732 49.497 1.00 44.84 210 ARG A CA 1
ATOM 1696 C C . ARG A 1 210 ? -53.273 -60.061 48.570 1.00 44.84 210 ARG A C 1
ATOM 1698 O O . ARG A 1 210 ? -54.243 -59.319 48.498 1.00 44.84 210 ARG A O 1
ATOM 1705 N N . GLY A 1 211 ? -53.258 -61.264 47.995 1.00 40.34 211 GLY A N 1
ATOM 1706 C CA . GLY A 1 211 ? -54.410 -61.888 47.337 1.00 40.34 211 GLY A CA 1
ATOM 1707 C C . GLY A 1 211 ? -54.774 -63.217 47.998 1.00 40.34 211 GLY A C 1
ATOM 1708 O O . GLY A 1 211 ? -54.091 -64.218 47.815 1.00 40.34 211 GLY A O 1
ATOM 1709 N N . ASN A 1 212 ? -55.837 -63.187 48.794 1.00 45.84 212 ASN A N 1
ATOM 1710 C CA . ASN A 1 212 ? -56.465 -64.277 49.538 1.00 45.84 212 ASN A CA 1
ATOM 1711 C C . ASN A 1 212 ? -57.205 -65.254 48.595 1.00 45.84 212 ASN A C 1
ATOM 1713 O O . ASN A 1 212 ? -57.872 -64.796 47.670 1.00 45.84 212 ASN A O 1
ATOM 1717 N N . SER A 1 213 ? -57.192 -66.568 48.852 1.00 48.06 213 SER A N 1
ATOM 1718 C CA . SER A 1 213 ? -58.248 -67.464 48.349 1.00 48.06 213 SER A CA 1
ATOM 1719 C C . SER A 1 213 ? -58.449 -68.661 49.277 1.00 48.06 213 SER A C 1
ATOM 1721 O O . SER A 1 213 ? -57.503 -69.331 49.687 1.00 48.06 213 SER A O 1
ATOM 1723 N N . VAL A 1 214 ? -59.709 -68.857 49.650 1.00 47.50 214 VAL A N 1
ATOM 1724 C CA . VAL A 1 214 ? -60.229 -69.720 50.709 1.00 47.50 214 VAL A CA 1
ATOM 1725 C C . VAL A 1 214 ? -61.148 -70.762 50.061 1.00 47.50 214 VAL A C 1
ATOM 1727 O O . VAL A 1 214 ? -61.988 -70.413 49.239 1.00 47.50 214 VAL A O 1
ATOM 1730 N N . THR A 1 215 ? -60.999 -72.010 50.525 1.00 49.47 215 THR A N 1
ATOM 1731 C CA . THR A 1 215 ? -61.939 -73.159 50.533 1.00 49.47 215 THR A CA 1
ATOM 1732 C C . THR A 1 215 ? -62.397 -73.804 49.220 1.00 49.47 215 THR A C 1
ATOM 1734 O O . THR A 1 215 ? -63.005 -73.157 48.379 1.00 49.47 215 THR A O 1
ATOM 1737 N N . LEU A 1 216 ? -62.317 -75.143 49.163 1.00 45.41 216 LEU A N 1
ATOM 1738 C CA . LEU A 1 216 ? -63.465 -76.017 49.477 1.00 45.41 216 LEU A CA 1
ATOM 1739 C C . LEU A 1 216 ? -63.058 -77.501 49.594 1.00 45.41 216 LEU A C 1
ATOM 1741 O O . LEU A 1 216 ? -62.221 -77.998 48.847 1.00 45.41 216 LEU A O 1
ATOM 1745 N N . ASN A 1 217 ? -63.666 -78.166 50.579 1.00 45.03 217 ASN A N 1
ATOM 1746 C CA . ASN A 1 217 ? -63.615 -79.601 50.871 1.00 45.03 217 ASN A CA 1
ATOM 1747 C C . ASN A 1 217 ? -64.617 -80.404 50.012 1.00 45.03 217 ASN A C 1
ATOM 1749 O O . ASN A 1 217 ? -65.578 -79.836 49.496 1.00 45.03 217 ASN A O 1
ATOM 1753 N N . SER A 1 218 ? -64.432 -81.734 50.063 1.00 49.78 218 SER A N 1
ATOM 1754 C CA . SER A 1 218 ? -65.397 -82.834 49.830 1.00 49.78 218 SER A CA 1
ATOM 1755 C C . SER A 1 218 ? -65.530 -83.339 48.387 1.00 49.78 218 SER A C 1
ATOM 1757 O O . SER A 1 218 ? -66.124 -82.684 47.538 1.00 49.78 218 SER A O 1
ATOM 1759 N N . ASN A 1 219 ? -65.031 -84.549 48.102 1.00 43.34 219 ASN A N 1
ATOM 1760 C CA . ASN A 1 219 ? -65.616 -85.848 48.470 1.00 43.34 219 ASN A CA 1
ATOM 1761 C C . ASN A 1 219 ? -64.558 -86.959 48.409 1.00 43.34 219 ASN A C 1
ATOM 1763 O O . ASN A 1 219 ? -63.666 -86.853 47.539 1.00 43.34 219 ASN A O 1
#